Protein AF-A0A7C4JDX3-F1 (afdb_monomer_lite)

Sequence (303 aa):
MASLAEAQECDLRHYKFKNFHGFILKDAKRLQRKTDHWFLEKEKSDSIIVRHRELIHTLEVPLNCLTKALRRFSYVDTIDVTENSDYLIQNWFDKIPEMARYTLSSKEISALNSEIINSWKNKFERKKAHLLLARRLYLSSPGTCLIAFYSDNPTIGIDLWSLKGISKEDAKILALWLNSSINILQLLYMGVACEGPWMKLHDYMLDRLLVPDPKALTPKEKAELLRVFNNTKEIIFRSFMEQFKTRDKNRKTIDRAWLQVLGYKGDVDQFLDRLYSSLADEIELLKSLMAEKEVQEETAEEE

Foldseek 3Di:
DDALFDKDAAAQVQADDQLGGQWAAADLVPPDDPSRFWYFDADDPFWTWIHGNPDPDIDIGGPVQKDFAAQDQFQVFFQECQVVGTIGGQFDDPCVLVRCVVGDDPVSSVVDDGVSSPSSNVVFVVQWAQKKFAQKDLQPDQRAQFGMHGHPDTGYYHNIIHTPPADNLRRLLQSLVCRALVVVVVQLVLFDPDQFLIGGRDPVVSVVRDDDDLVPFDPVLSVLSSVLSVVRRGDGGGRNLCCLVVVPPNSLSSHVSVCVRVVPDDDSVVVSNVSSVVSNVSSVVSNVVGVVVVVVVVVVVVD

pLDDT: mean 90.87, std 12.49, range [37.69, 98.81]

Structure (mmCIF, N/CA/C/O backbone):
data_AF-A0A7C4JDX3-F1
#
_entry.id   AF-A0A7C4JDX3-F1
#
loop_
_atom_site.group_PDB
_atom_site.id
_atom_site.type_symbol
_atom_site.label_atom_id
_atom_site.label_alt_id
_atom_site.label_comp_id
_atom_site.label_asym_id
_atom_site.label_entity_id
_atom_site.label_seq_id
_atom_site.pdbx_PDB_ins_code
_atom_site.Cartn_x
_atom_site.Cartn_y
_atom_site.Cartn_z
_atom_site.occupancy
_atom_site.B_iso_or_equiv
_atom_site.auth_seq_id
_atom_site.auth_comp_id
_atom_site.auth_asym_id
_atom_site.auth_atom_id
_atom_site.pdbx_PDB_model_num
ATOM 1 N N . MET A 1 1 ? -7.864 -23.056 12.933 1.00 39.72 1 MET A N 1
ATOM 2 C CA . MET A 1 1 ? -8.728 -21.941 12.491 1.00 39.72 1 MET A CA 1
ATOM 3 C C . MET A 1 1 ? -8.636 -21.865 10.977 1.00 39.72 1 MET A C 1
ATOM 5 O O . MET A 1 1 ? -7.553 -22.107 10.461 1.00 39.72 1 MET A O 1
ATOM 9 N N . ALA A 1 2 ? -9.737 -21.629 10.263 1.00 50.94 2 ALA A N 1
ATOM 10 C CA . ALA A 1 2 ? -9.664 -21.411 8.819 1.00 50.94 2 ALA A CA 1
ATOM 11 C C . ALA A 1 2 ? -8.984 -20.059 8.560 1.00 50.94 2 ALA A C 1
ATOM 13 O O . ALA A 1 2 ? -9.358 -19.071 9.190 1.00 50.94 2 ALA A O 1
ATOM 14 N N . SER A 1 3 ? -7.984 -20.020 7.679 1.00 73.12 3 SER A N 1
ATOM 15 C CA . SER A 1 3 ? -7.361 -18.754 7.290 1.00 73.12 3 SER A CA 1
ATOM 16 C C . SER A 1 3 ? -8.375 -17.887 6.537 1.00 73.12 3 SER A C 1
ATOM 18 O O . SER A 1 3 ? -9.042 -18.370 5.619 1.00 73.12 3 SER A O 1
ATOM 20 N N . LEU A 1 4 ? -8.492 -16.613 6.925 1.00 81.56 4 LEU A N 1
ATOM 21 C CA . LEU A 1 4 ? -9.373 -15.636 6.275 1.00 81.56 4 LEU A CA 1
ATOM 22 C C . LEU A 1 4 ? -8.903 -15.304 4.847 1.00 81.56 4 LEU A C 1
ATOM 24 O O . LEU A 1 4 ? -9.713 -14.903 4.011 1.00 81.56 4 LEU A O 1
ATOM 28 N N . ALA A 1 5 ? -7.604 -15.458 4.568 1.00 88.12 5 ALA A N 1
ATOM 29 C CA . ALA A 1 5 ? -7.000 -15.086 3.296 1.00 88.12 5 ALA A CA 1
ATOM 30 C C . ALA A 1 5 ? -5.742 -15.903 2.969 1.00 88.12 5 ALA A C 1
ATOM 32 O O . ALA A 1 5 ? -4.956 -16.263 3.842 1.00 88.12 5 ALA A O 1
ATOM 33 N N . GLU A 1 6 ? -5.497 -16.132 1.681 1.00 91.50 6 GLU A N 1
ATOM 34 C CA . GLU A 1 6 ? -4.211 -16.648 1.201 1.00 91.50 6 GLU A CA 1
ATOM 35 C C . GLU A 1 6 ? -3.231 -15.472 1.049 1.00 91.50 6 GLU A C 1
ATOM 37 O O . GLU A 1 6 ? -3.485 -14.556 0.265 1.00 91.50 6 GLU A O 1
ATOM 42 N N . ALA A 1 7 ? -2.105 -15.484 1.765 1.00 93.25 7 ALA A N 1
ATOM 43 C CA . ALA A 1 7 ? -1.091 -14.436 1.660 1.00 93.25 7 ALA A CA 1
ATOM 44 C C . ALA A 1 7 ? -0.003 -14.795 0.639 1.00 93.25 7 ALA A C 1
ATOM 46 O O . ALA A 1 7 ? 0.634 -15.843 0.716 1.00 93.25 7 ALA A O 1
ATOM 47 N N . GLN A 1 8 ? 0.245 -13.899 -0.316 1.00 94.75 8 GLN A N 1
ATOM 48 C CA . GLN A 1 8 ? 1.272 -14.068 -1.344 1.00 94.75 8 GLN A CA 1
ATOM 49 C C . GLN A 1 8 ? 2.337 -12.975 -1.249 1.00 94.75 8 GLN A C 1
ATOM 51 O O . GLN A 1 8 ? 2.043 -11.789 -1.367 1.00 94.75 8 GLN A O 1
ATOM 56 N N . GLU A 1 9 ? 3.598 -13.376 -1.094 1.00 93.81 9 GLU A N 1
ATOM 57 C CA . GLU A 1 9 ? 4.738 -12.455 -1.057 1.00 93.81 9 GLU A CA 1
ATOM 58 C C . GLU A 1 9 ? 5.008 -11.818 -2.427 1.00 93.81 9 GLU A C 1
ATOM 60 O O . GLU A 1 9 ? 5.148 -12.524 -3.436 1.00 93.81 9 GLU A O 1
ATOM 65 N N . CYS A 1 10 ? 5.178 -10.496 -2.461 1.00 93.31 10 CYS A N 1
ATOM 66 C CA . CYS A 1 10 ? 5.605 -9.761 -3.647 1.00 93.31 10 CYS A CA 1
ATOM 67 C C . CYS A 1 10 ? 6.919 -8.997 -3.400 1.00 93.31 10 CYS A C 1
ATOM 69 O O . CYS A 1 10 ? 6.962 -8.048 -2.628 1.00 93.31 10 CYS A O 1
ATOM 71 N N . ASP A 1 11 ? 7.982 -9.368 -4.121 1.00 92.25 11 ASP A N 1
ATOM 72 C CA . ASP A 1 11 ? 9.295 -8.711 -4.084 1.00 92.25 11 ASP A CA 1
ATOM 73 C C . ASP A 1 11 ? 9.703 -8.142 -5.443 1.00 92.25 11 ASP A C 1
ATOM 75 O O . ASP A 1 11 ? 9.291 -8.634 -6.497 1.00 92.25 11 ASP A O 1
ATOM 79 N N . LEU A 1 12 ? 10.650 -7.198 -5.436 1.00 92.44 12 LEU A N 1
ATOM 80 C CA . LEU A 1 12 ? 11.203 -6.613 -6.659 1.00 92.44 12 LEU A CA 1
ATOM 81 C C . LEU A 1 12 ? 11.884 -7.658 -7.556 1.00 92.44 12 LEU A C 1
ATO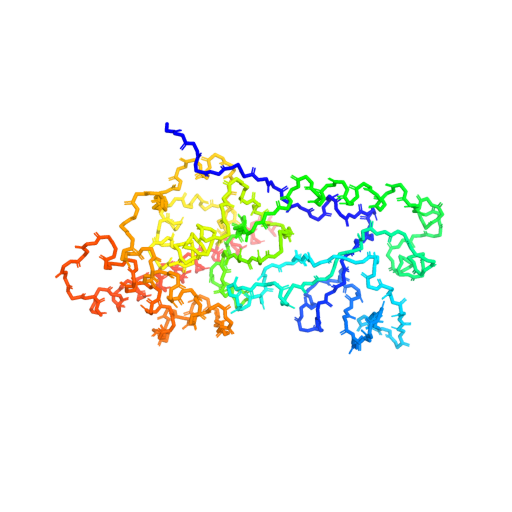M 83 O O . LEU A 1 12 ? 11.830 -7.544 -8.778 1.00 92.44 12 LEU A O 1
ATOM 87 N N . ARG A 1 13 ? 12.484 -8.709 -6.970 1.00 92.75 13 ARG A N 1
ATOM 88 C CA . ARG A 1 13 ? 13.103 -9.822 -7.721 1.00 92.75 13 ARG A CA 1
ATOM 89 C C . ARG A 1 13 ? 12.125 -10.520 -8.670 1.00 92.75 13 ARG A C 1
ATOM 91 O O . ARG A 1 13 ? 12.554 -11.137 -9.639 1.00 92.75 13 ARG A O 1
ATOM 98 N N . HIS A 1 14 ? 10.820 -10.423 -8.418 1.00 93.56 14 HIS A N 1
ATOM 99 C CA . HIS A 1 14 ? 9.807 -11.004 -9.291 1.00 93.56 14 HIS A CA 1
ATOM 100 C C . HIS A 1 14 ? 9.625 -10.216 -10.597 1.00 93.56 14 HIS A C 1
ATOM 102 O O . HIS A 1 14 ? 9.270 -10.830 -11.605 1.00 93.56 14 HIS A O 1
ATOM 108 N N . TYR A 1 15 ? 9.915 -8.912 -10.590 1.00 96.44 15 TYR A N 1
ATOM 109 C CA . TYR A 1 15 ? 9.557 -7.947 -11.638 1.00 96.44 15 TYR A CA 1
ATOM 110 C C . TYR A 1 15 ? 10.775 -7.178 -12.169 1.00 96.44 15 TYR A C 1
ATOM 112 O O . TYR A 1 15 ? 10.691 -6.000 -12.529 1.00 96.44 15 TYR A O 1
ATOM 120 N N . LYS A 1 16 ? 11.935 -7.841 -12.161 1.00 95.94 16 LYS A N 1
ATOM 121 C CA . LYS A 1 16 ? 13.188 -7.293 -12.669 1.00 95.94 16 LYS A CA 1
ATOM 122 C C . LYS A 1 16 ? 13.957 -8.305 -13.504 1.00 95.94 16 LYS A C 1
ATOM 124 O O . LYS A 1 16 ? 13.794 -9.516 -13.353 1.00 95.94 16 LYS A O 1
ATOM 129 N N . PHE A 1 17 ? 14.833 -7.781 -14.342 1.00 96.56 17 PHE A N 1
ATOM 130 C CA . PHE A 1 17 ? 15.870 -8.492 -15.061 1.00 96.56 17 PHE A CA 1
ATOM 131 C C . PHE A 1 17 ? 17.200 -7.821 -14.733 1.00 96.56 17 PHE A C 1
ATOM 133 O O . PHE A 1 17 ? 17.426 -6.668 -15.095 1.00 96.56 17 PHE A O 1
ATOM 140 N N . LYS A 1 18 ? 18.062 -8.528 -13.994 1.00 94.44 18 LYS A N 1
ATOM 141 C CA . LYS A 1 18 ? 19.306 -7.964 -13.445 1.00 94.44 18 LYS A CA 1
ATOM 142 C C . LYS A 1 18 ? 19.014 -6.677 -12.650 1.00 94.44 18 LYS A C 1
ATOM 144 O O . LYS A 1 18 ? 18.339 -6.751 -11.615 1.00 94.44 18 LYS A O 1
ATOM 149 N N . ASN A 1 19 ? 19.498 -5.533 -13.130 1.00 93.12 19 ASN A N 1
ATOM 150 C CA . ASN A 1 19 ? 19.316 -4.218 -12.514 1.00 93.12 19 ASN A CA 1
ATOM 151 C C . ASN A 1 19 ? 18.151 -3.414 -13.113 1.00 93.12 19 ASN A C 1
ATOM 153 O O . ASN A 1 19 ? 17.764 -2.403 -12.535 1.00 93.12 19 ASN A O 1
ATOM 157 N N . PHE A 1 20 ? 17.548 -3.877 -14.211 1.00 95.25 20 PHE A N 1
ATOM 158 C CA . PHE A 1 20 ? 16.376 -3.249 -14.814 1.00 95.25 20 PHE A CA 1
ATOM 159 C C . PHE A 1 20 ? 15.089 -3.800 -14.198 1.00 95.25 20 PHE A C 1
ATOM 161 O O . PHE A 1 20 ? 14.880 -5.012 -14.186 1.00 95.25 20 PHE A O 1
ATOM 168 N N . HIS A 1 21 ? 14.197 -2.936 -13.717 1.00 95.44 21 HIS A N 1
ATOM 169 C CA . HIS A 1 21 ? 12.878 -3.336 -13.222 1.00 95.44 21 HIS A CA 1
ATOM 170 C C . HIS A 1 21 ? 11.750 -2.716 -14.043 1.00 95.44 21 HIS A C 1
ATOM 172 O O . HIS A 1 21 ? 11.875 -1.599 -14.536 1.00 95.44 21 HIS A O 1
ATOM 178 N N . GLY A 1 22 ? 10.611 -3.404 -14.115 1.00 95.94 22 GLY A N 1
ATOM 179 C CA . GLY A 1 22 ? 9.474 -2.977 -14.934 1.00 95.94 22 GLY A CA 1
ATOM 180 C C . GLY A 1 22 ? 8.662 -1.797 -14.397 1.00 95.94 22 GLY A C 1
ATOM 181 O O . GLY A 1 22 ? 7.659 -1.450 -15.007 1.00 95.94 22 GLY A O 1
ATOM 182 N N . PHE A 1 23 ? 9.024 -1.219 -13.250 1.00 97.19 23 PHE A N 1
ATOM 183 C CA . PHE A 1 23 ? 8.244 -0.145 -12.636 1.00 97.19 23 PHE A CA 1
ATOM 184 C C . PHE A 1 23 ? 8.560 1.244 -13.194 1.00 97.19 23 PHE A C 1
ATOM 186 O O . PHE A 1 23 ? 9.727 1.600 -13.365 1.00 97.19 23 PHE A O 1
ATOM 193 N N . ILE A 1 24 ? 7.505 2.038 -13.361 1.00 96.94 24 ILE A N 1
ATOM 194 C CA . ILE A 1 24 ? 7.518 3.471 -13.662 1.00 96.94 24 ILE A CA 1
ATOM 195 C C . ILE A 1 24 ? 6.736 4.159 -12.542 1.00 96.94 24 ILE A C 1
ATOM 197 O O . ILE A 1 24 ? 5.563 3.853 -12.332 1.00 96.94 24 ILE A O 1
ATOM 201 N N . LEU A 1 25 ? 7.373 5.071 -11.813 1.00 95.25 25 LEU A N 1
ATOM 202 C CA . LEU A 1 25 ? 6.748 5.729 -10.663 1.00 95.25 25 LEU A CA 1
ATOM 203 C C . LEU A 1 25 ? 5.678 6.736 -11.085 1.00 95.25 25 LEU A C 1
ATOM 205 O O . LEU A 1 25 ? 5.825 7.399 -12.112 1.00 95.25 25 LEU A O 1
ATOM 209 N N . LYS A 1 26 ? 4.627 6.892 -10.275 1.00 92.25 26 LYS A N 1
ATOM 210 C CA . LYS A 1 26 ? 3.532 7.828 -10.578 1.00 92.25 26 LYS A CA 1
ATOM 211 C C . LYS A 1 26 ? 3.959 9.301 -10.562 1.00 92.25 26 LYS A C 1
ATOM 213 O O . LYS A 1 26 ? 3.368 10.113 -11.263 1.00 92.25 26 LYS A O 1
ATOM 218 N N . ASP A 1 27 ? 4.971 9.657 -9.780 1.00 88.00 27 ASP A N 1
ATOM 219 C CA . ASP A 1 27 ? 5.483 11.023 -9.713 1.00 88.00 27 ASP A CA 1
ATOM 220 C C . ASP A 1 27 ? 6.941 11.057 -9.225 1.00 88.00 27 ASP A C 1
ATOM 222 O O . ASP A 1 27 ? 7.483 10.064 -8.730 1.00 88.00 27 ASP A O 1
ATOM 226 N N . ALA A 1 28 ? 7.582 12.219 -9.363 1.00 86.69 28 ALA A N 1
ATOM 227 C CA . ALA A 1 28 ? 8.978 12.418 -8.985 1.00 86.69 28 ALA A CA 1
ATOM 228 C C . ALA A 1 28 ? 9.232 12.345 -7.467 1.00 86.69 28 ALA A C 1
ATOM 230 O O . ALA A 1 28 ? 10.332 11.978 -7.059 1.00 86.69 28 ALA A O 1
ATOM 231 N N . LYS A 1 29 ? 8.243 12.650 -6.612 1.00 84.06 29 LYS A N 1
ATOM 232 C CA . LYS A 1 29 ? 8.399 12.595 -5.143 1.00 84.06 29 LYS A CA 1
ATOM 233 C C . LYS A 1 29 ? 8.580 11.155 -4.661 1.00 84.06 29 LYS A C 1
ATOM 235 O O . LYS A 1 29 ? 9.194 10.909 -3.621 1.00 84.06 29 LYS A O 1
ATOM 240 N N . ARG A 1 30 ? 8.103 10.185 -5.445 1.00 82.19 30 ARG A N 1
ATOM 241 C CA . ARG A 1 30 ? 8.286 8.754 -5.178 1.00 82.19 30 ARG A CA 1
ATOM 242 C C . ARG A 1 30 ? 9.692 8.240 -5.486 1.00 82.19 30 ARG A C 1
ATOM 244 O O . ARG A 1 30 ? 9.980 7.101 -5.116 1.00 82.19 30 ARG A O 1
ATOM 251 N N . LEU A 1 31 ? 10.573 9.013 -6.131 1.00 83.88 31 LEU A N 1
ATOM 252 C CA . LEU A 1 31 ? 11.957 8.613 -6.432 1.00 83.88 31 LEU A CA 1
ATOM 253 C C . LEU A 1 31 ? 12.809 8.611 -5.150 1.00 83.88 31 LEU A C 1
ATOM 255 O O . LEU A 1 31 ? 13.259 9.655 -4.696 1.00 83.88 31 LEU A O 1
ATOM 259 N N . GLN A 1 32 ? 13.049 7.432 -4.570 1.00 80.75 32 GLN A N 1
ATOM 260 C CA . GLN A 1 32 ? 13.759 7.295 -3.285 1.00 80.75 32 GLN A CA 1
ATOM 261 C C . GLN A 1 32 ? 15.086 6.535 -3.396 1.00 80.75 32 GLN A C 1
ATOM 263 O O . GLN A 1 32 ? 15.982 6.714 -2.575 1.00 80.75 32 GLN A O 1
ATOM 268 N N . ARG A 1 33 ? 15.245 5.654 -4.389 1.00 82.44 33 ARG A N 1
ATOM 269 C CA . ARG A 1 33 ? 16.467 4.860 -4.580 1.00 82.44 33 ARG A CA 1
ATOM 270 C C . ARG A 1 33 ? 17.128 5.233 -5.898 1.00 82.44 33 ARG A C 1
ATOM 272 O O . ARG A 1 33 ? 16.464 5.612 -6.859 1.00 82.44 33 ARG A O 1
ATOM 279 N N . LYS A 1 34 ? 18.451 5.062 -5.959 1.00 81.81 34 LYS A N 1
ATOM 280 C CA . LYS A 1 34 ? 19.241 5.261 -7.187 1.00 81.81 34 LYS A CA 1
ATOM 281 C C . LYS A 1 34 ? 18.755 4.387 -8.349 1.00 81.81 34 LYS A C 1
ATOM 283 O O . LYS A 1 34 ? 18.909 4.781 -9.491 1.00 81.81 34 LYS A O 1
ATOM 288 N N . THR A 1 35 ? 18.137 3.244 -8.048 1.00 83.56 35 THR A N 1
ATOM 289 C CA . THR A 1 35 ? 17.605 2.307 -9.048 1.00 83.56 35 THR A CA 1
ATOM 290 C C . THR A 1 35 ? 16.258 2.721 -9.638 1.00 83.56 35 THR A C 1
ATOM 292 O O . THR A 1 35 ? 15.785 2.060 -10.554 1.00 83.56 35 THR A O 1
ATOM 295 N N . ASP A 1 36 ? 15.591 3.748 -9.106 1.00 89.00 36 ASP A N 1
ATOM 296 C CA . ASP A 1 36 ? 14.328 4.209 -9.680 1.00 89.00 36 ASP A CA 1
ATOM 297 C C . ASP A 1 36 ? 14.635 5.271 -10.730 1.00 89.00 36 ASP A C 1
ATOM 299 O O . ASP A 1 36 ? 14.991 6.395 -10.388 1.00 89.00 36 ASP A O 1
ATOM 303 N N . HIS A 1 37 ? 14.543 4.901 -12.004 1.00 91.69 37 HIS A N 1
ATOM 304 C CA . HIS A 1 37 ? 14.990 5.763 -13.100 1.00 91.69 37 HIS A CA 1
ATOM 305 C C . HIS A 1 37 ? 13.858 6.510 -13.798 1.00 91.69 37 HIS A C 1
ATOM 307 O O . HIS A 1 37 ? 14.090 7.598 -14.312 1.00 91.69 37 HIS A O 1
ATOM 313 N N . TRP A 1 38 ? 12.654 5.941 -13.813 1.00 95.50 38 TRP A N 1
ATOM 314 C CA . TRP A 1 38 ? 11.550 6.398 -14.652 1.00 95.50 38 TRP A CA 1
ATOM 315 C C . TRP A 1 38 ? 10.350 6.800 -13.808 1.00 95.50 38 TRP A C 1
ATOM 317 O O . TRP A 1 38 ? 9.905 6.038 -12.946 1.00 95.50 38 TRP A O 1
ATOM 327 N N . PHE A 1 39 ? 9.811 7.982 -14.086 1.00 95.56 39 PHE A N 1
ATOM 328 C CA . PHE A 1 39 ? 8.584 8.479 -13.475 1.00 95.56 39 PHE A CA 1
ATOM 329 C C . PHE A 1 39 ? 7.680 9.116 -14.531 1.00 95.56 39 PHE A C 1
ATOM 331 O O . PHE A 1 39 ? 8.143 9.548 -15.587 1.00 95.56 39 PHE A O 1
ATOM 338 N N . LEU A 1 40 ? 6.385 9.141 -14.254 1.00 96.06 40 LEU A N 1
ATOM 339 C CA . LEU A 1 40 ? 5.377 9.755 -15.102 1.00 96.06 40 LEU A CA 1
ATOM 340 C C . LEU A 1 40 ? 5.569 11.275 -15.156 1.00 96.06 40 LEU A C 1
ATOM 342 O O . LEU A 1 40 ? 5.636 11.946 -14.128 1.00 96.06 40 LEU A O 1
ATOM 346 N N . GLU A 1 41 ? 5.605 11.812 -16.370 1.00 95.44 41 GLU A N 1
ATOM 347 C CA . GLU A 1 41 ? 5.600 13.250 -16.629 1.00 95.44 41 GLU A CA 1
ATOM 348 C C . GLU A 1 41 ? 4.222 13.735 -17.081 1.00 95.44 41 GLU A C 1
ATOM 350 O O . GLU A 1 41 ? 3.759 14.786 -16.641 1.00 95.44 41 GLU A O 1
ATOM 355 N N . LYS A 1 42 ? 3.570 12.984 -17.976 1.00 95.38 42 LYS A N 1
ATOM 356 C CA . LYS A 1 42 ? 2.283 13.372 -18.558 1.00 95.38 42 LYS A CA 1
ATOM 357 C C . LYS A 1 42 ? 1.478 12.153 -18.991 1.00 95.38 42 LYS A C 1
ATOM 359 O O . LYS A 1 42 ? 2.030 11.229 -19.579 1.00 95.38 42 LYS A O 1
ATOM 364 N N . GLU A 1 43 ? 0.170 12.188 -18.774 1.00 95.00 43 GLU A N 1
ATOM 365 C CA . GLU A 1 43 ? -0.768 11.193 -19.303 1.00 95.00 43 GLU A CA 1
ATOM 366 C C . GLU A 1 43 ? -1.384 11.681 -20.624 1.00 95.00 43 GLU A C 1
ATOM 368 O O . GLU A 1 43 ? -1.667 12.872 -20.797 1.00 95.00 43 GLU A O 1
ATOM 373 N N . LYS A 1 44 ? -1.557 10.760 -21.575 1.00 95.69 44 LYS A N 1
ATOM 374 C CA . LYS A 1 44 ? -2.331 10.936 -22.810 1.00 95.69 44 LYS A CA 1
ATOM 375 C C . LYS A 1 44 ? -3.484 9.922 -22.830 1.00 95.69 44 LYS A C 1
ATOM 377 O O . LYS A 1 44 ? -3.636 9.128 -21.908 1.00 95.69 44 LYS A O 1
ATOM 382 N N . SER A 1 45 ? -4.299 9.947 -23.883 1.00 93.56 45 SER A N 1
ATOM 383 C CA . SER A 1 45 ? -5.452 9.049 -24.050 1.00 93.56 45 SER A CA 1
ATOM 384 C C . SER A 1 45 ? -5.089 7.560 -24.093 1.00 93.56 45 SER A C 1
ATOM 386 O O . SER A 1 45 ? -5.824 6.736 -23.561 1.00 93.56 45 SER A O 1
ATOM 388 N N . ASP A 1 46 ? -3.981 7.211 -24.742 1.00 96.62 46 ASP A N 1
ATOM 389 C CA . ASP A 1 46 ? -3.571 5.838 -25.073 1.00 96.62 46 ASP A CA 1
ATOM 390 C C . ASP A 1 46 ? -2.120 5.528 -24.665 1.00 96.62 46 ASP A C 1
ATOM 392 O O . ASP A 1 46 ? -1.643 4.400 -24.815 1.00 96.62 46 ASP A O 1
ATOM 396 N N . SER A 1 47 ? -1.418 6.508 -24.101 1.00 97.50 47 SER A N 1
ATOM 397 C CA . SER A 1 47 ? -0.023 6.397 -23.690 1.00 97.50 47 SER A CA 1
ATOM 398 C C . SER A 1 47 ? 0.289 7.291 -22.490 1.00 97.50 47 SER A C 1
ATOM 400 O O . SER A 1 47 ? -0.486 8.169 -22.106 1.00 97.50 47 SER A O 1
ATOM 402 N N . ILE A 1 48 ? 1.458 7.078 -21.897 1.00 97.44 48 ILE A N 1
ATOM 403 C CA . ILE A 1 48 ? 2.063 7.996 -20.938 1.00 97.44 48 ILE A CA 1
ATOM 404 C C . ILE A 1 48 ? 3.422 8.464 -21.442 1.00 97.44 48 ILE A C 1
ATOM 406 O O . ILE A 1 48 ? 4.154 7.717 -22.090 1.00 97.44 48 ILE A O 1
ATOM 410 N N . ILE A 1 49 ? 3.778 9.698 -21.109 1.00 97.50 49 ILE A N 1
ATOM 411 C CA . ILE A 1 49 ? 5.138 10.204 -21.243 1.00 97.50 49 ILE A CA 1
ATOM 412 C C . ILE A 1 49 ? 5.843 10.001 -19.912 1.00 97.50 49 ILE A C 1
ATOM 414 O O . ILE A 1 49 ? 5.391 10.493 -18.874 1.00 97.50 49 ILE A O 1
ATOM 418 N N . VAL A 1 50 ? 6.956 9.279 -19.952 1.00 97.12 50 VAL A N 1
ATOM 419 C CA . VAL A 1 50 ? 7.824 9.030 -18.803 1.00 97.12 50 VAL A CA 1
ATOM 420 C C . VAL A 1 50 ? 9.124 9.789 -18.972 1.00 97.12 50 VAL A C 1
ATOM 422 O O . VAL A 1 50 ? 9.648 9.893 -20.081 1.00 97.12 50 VAL A O 1
ATOM 425 N N . ARG A 1 51 ? 9.667 10.292 -17.869 1.00 96.12 51 ARG A N 1
ATOM 426 C CA . ARG A 1 51 ? 10.928 11.027 -17.834 1.00 96.12 51 ARG A CA 1
ATOM 427 C C . ARG A 1 51 ? 11.963 10.262 -17.026 1.00 96.12 51 ARG A C 1
ATOM 429 O O . ARG A 1 51 ? 11.644 9.655 -16.000 1.00 96.12 51 ARG A O 1
ATOM 436 N N . HIS A 1 52 ? 13.207 10.305 -17.488 1.00 94.75 52 HIS A N 1
ATOM 437 C CA . HIS A 1 52 ? 14.336 9.816 -16.713 1.00 94.75 52 HIS A CA 1
ATOM 438 C C . HIS A 1 52 ? 14.667 10.790 -15.567 1.00 94.75 52 HIS A C 1
ATOM 440 O O . HIS A 1 52 ? 14.706 12.000 -15.769 1.00 94.75 52 HIS A O 1
ATOM 446 N N . ARG A 1 53 ? 14.959 10.282 -14.365 1.00 90.69 53 ARG A N 1
ATOM 447 C CA . ARG A 1 53 ? 15.212 11.090 -13.150 1.00 90.69 53 ARG A CA 1
ATOM 448 C C . ARG A 1 53 ? 16.282 12.175 -13.291 1.00 90.69 53 ARG A C 1
ATOM 450 O O . ARG A 1 53 ? 16.149 13.238 -12.703 1.00 90.69 53 ARG A O 1
ATOM 457 N N . GLU A 1 54 ? 17.341 11.887 -14.040 1.00 87.06 54 GLU A N 1
ATOM 458 C CA . GLU A 1 54 ? 18.550 12.725 -14.122 1.00 87.06 54 GLU A CA 1
ATOM 459 C C . GLU A 1 54 ? 18.820 13.267 -15.525 1.00 87.06 54 GLU A C 1
ATOM 461 O O . GLU A 1 54 ? 19.656 14.147 -15.698 1.00 87.06 54 GLU A O 1
ATOM 466 N N . LEU A 1 55 ? 18.134 12.743 -16.541 1.00 86.88 55 LEU A N 1
ATOM 467 C CA . LEU A 1 55 ? 18.411 13.086 -17.933 1.00 86.88 55 LEU A CA 1
ATOM 468 C C . LEU A 1 55 ? 17.219 13.844 -18.502 1.00 86.88 55 LEU A C 1
ATOM 470 O O . LEU A 1 55 ? 16.075 13.529 -18.177 1.00 86.88 55 LEU A O 1
ATOM 474 N N . ILE A 1 56 ? 17.475 14.781 -19.417 1.00 83.62 56 ILE A N 1
ATOM 475 C CA . ILE A 1 56 ? 16.438 15.443 -20.228 1.00 83.62 56 ILE A CA 1
ATOM 476 C C . ILE A 1 56 ? 15.979 14.471 -21.327 1.00 83.62 56 ILE A C 1
ATOM 478 O O . ILE A 1 56 ? 16.068 14.738 -22.521 1.00 83.62 56 ILE A O 1
ATOM 482 N N . HIS A 1 57 ? 15.585 13.270 -20.919 1.00 91.81 57 HIS A N 1
ATOM 483 C CA . HIS A 1 57 ? 15.193 12.194 -21.803 1.00 91.81 57 HIS A CA 1
ATOM 484 C C . HIS A 1 57 ? 13.814 11.700 -21.396 1.00 91.81 57 HIS A C 1
ATOM 486 O O . HIS A 1 57 ? 13.567 11.377 -20.229 1.00 91.81 57 HIS A O 1
ATOM 492 N N . THR A 1 58 ? 12.922 11.669 -22.378 1.00 95.62 58 THR A N 1
ATOM 493 C CA . THR A 1 58 ? 11.534 11.264 -22.224 1.00 95.62 58 THR A CA 1
ATOM 494 C C . THR A 1 58 ? 11.204 10.174 -23.225 1.00 95.62 58 THR A C 1
ATOM 496 O O . THR A 1 58 ? 11.771 10.119 -24.318 1.00 95.62 58 THR A O 1
ATOM 499 N N . LEU A 1 59 ? 10.294 9.289 -22.837 1.00 96.50 59 LEU A N 1
ATOM 500 C CA . LEU A 1 59 ? 9.813 8.200 -23.672 1.00 96.50 59 LEU A CA 1
ATOM 501 C C . LEU A 1 59 ? 8.299 8.122 -23.595 1.00 96.50 59 LEU A C 1
ATOM 503 O O . LEU A 1 59 ? 7.696 8.400 -22.561 1.00 96.50 59 LEU A O 1
ATOM 507 N N . GLU A 1 60 ? 7.699 7.712 -24.700 1.00 97.31 60 GLU A N 1
ATOM 508 C CA . GLU A 1 60 ? 6.281 7.410 -24.770 1.00 97.31 60 GLU A CA 1
ATOM 509 C C . GLU A 1 60 ? 6.067 5.911 -24.556 1.00 97.31 60 GLU A C 1
ATOM 511 O O . GLU A 1 60 ? 6.702 5.084 -25.215 1.00 97.31 60 GLU A O 1
ATOM 516 N N . VAL A 1 61 ? 5.193 5.569 -23.610 1.00 97.88 61 VAL A N 1
ATOM 517 C CA . VAL A 1 61 ? 4.873 4.191 -23.236 1.00 97.88 61 VAL A CA 1
ATOM 518 C C . VAL A 1 61 ? 3.378 3.949 -23.444 1.00 97.88 61 VAL A C 1
ATOM 520 O O . VAL A 1 61 ? 2.569 4.632 -22.814 1.00 97.88 61 VAL A O 1
ATOM 523 N N . PRO A 1 62 ? 2.983 2.987 -24.294 1.00 97.94 62 PRO A N 1
ATOM 524 C CA . PRO A 1 62 ? 1.578 2.650 -24.506 1.00 97.94 62 PRO A CA 1
ATOM 525 C C . PRO A 1 62 ? 0.888 2.171 -23.221 1.00 97.94 62 PRO A C 1
ATOM 527 O O . PRO A 1 62 ? 1.421 1.319 -22.503 1.00 97.94 62 PRO A O 1
ATOM 530 N N . LEU A 1 63 ? -0.323 2.665 -22.943 1.00 96.75 63 LEU A N 1
ATOM 531 C CA . LEU A 1 63 ? -1.091 2.281 -21.751 1.00 96.75 63 LEU A CA 1
ATOM 532 C C . LEU A 1 63 ? -1.460 0.792 -21.754 1.00 96.75 63 LEU A C 1
ATOM 534 O O . LEU A 1 63 ? -1.473 0.160 -20.702 1.00 96.75 63 LEU A O 1
ATOM 538 N N . ASN A 1 64 ? -1.686 0.199 -22.929 1.00 96.94 64 ASN A N 1
ATOM 539 C CA . ASN A 1 64 ? -1.973 -1.233 -23.071 1.00 96.94 64 ASN A CA 1
ATOM 540 C C . ASN A 1 64 ? -0.786 -2.146 -22.691 1.00 96.94 64 ASN A C 1
ATOM 542 O O . ASN A 1 64 ? -0.969 -3.355 -22.533 1.00 96.94 64 ASN A O 1
ATOM 546 N N . CYS A 1 65 ? 0.424 -1.600 -22.532 1.00 97.44 65 CYS A N 1
ATOM 547 C CA . CYS A 1 65 ? 1.599 -2.326 -22.049 1.00 97.44 65 CYS A CA 1
ATOM 548 C C . CYS A 1 65 ? 1.784 -2.230 -20.532 1.00 97.44 65 CYS A C 1
ATOM 550 O O . CYS A 1 65 ? 2.698 -2.866 -19.996 1.00 97.44 65 CYS A O 1
ATOM 552 N N . LEU A 1 66 ? 0.940 -1.463 -19.843 1.00 97.69 66 LEU A N 1
ATOM 553 C CA . LEU A 1 66 ? 1.075 -1.141 -18.432 1.00 97.69 66 LEU A CA 1
ATOM 554 C C . LEU A 1 66 ? -0.085 -1.701 -17.609 1.00 97.69 66 LEU A C 1
ATOM 556 O O . LEU A 1 66 ? -1.208 -1.858 -18.077 1.00 97.69 66 LEU A O 1
ATOM 560 N N . THR A 1 67 ? 0.197 -1.960 -16.340 1.00 97.00 67 THR A N 1
ATOM 561 C CA . THR A 1 67 ? -0.813 -2.145 -15.295 1.00 97.00 67 THR A CA 1
ATOM 562 C C . THR A 1 67 ? -0.464 -1.279 -14.092 1.00 97.00 67 THR A C 1
ATOM 564 O O . THR A 1 67 ? 0.684 -0.854 -13.945 1.00 97.00 67 THR A O 1
ATOM 567 N N . LYS A 1 68 ? -1.432 -1.028 -13.214 1.00 96.88 68 LYS A N 1
ATOM 568 C CA . LYS A 1 68 ? -1.203 -0.336 -11.942 1.00 96.88 68 LYS A CA 1
ATOM 569 C C . LYS A 1 68 ? -0.613 -1.307 -10.919 1.00 96.88 68 LYS A C 1
ATOM 571 O O . LYS A 1 68 ? -1.126 -2.416 -10.766 1.00 96.88 68 LYS A O 1
ATOM 576 N N . ALA A 1 69 ? 0.448 -0.900 -10.226 1.00 97.44 69 ALA A N 1
ATOM 577 C CA . ALA A 1 69 ? 1.098 -1.652 -9.149 1.00 97.44 69 ALA A CA 1
ATOM 578 C C . ALA A 1 69 ? 1.902 -0.727 -8.229 1.00 97.44 69 ALA A C 1
ATOM 580 O O . ALA A 1 69 ? 2.393 0.305 -8.667 1.00 97.44 69 ALA A O 1
ATOM 581 N N . LEU A 1 70 ? 2.090 -1.097 -6.962 1.00 95.81 70 LEU A N 1
ATOM 582 C CA . LEU A 1 70 ? 2.884 -0.296 -6.027 1.00 95.81 70 LEU A CA 1
ATOM 583 C C . LEU A 1 70 ? 4.358 -0.700 -6.063 1.00 95.81 70 LEU A C 1
ATOM 585 O O . LEU A 1 70 ? 4.736 -1.789 -5.621 1.00 95.81 70 LEU A O 1
ATOM 589 N N . ARG A 1 71 ? 5.232 0.197 -6.528 1.00 94.81 71 ARG A N 1
ATOM 590 C CA . ARG A 1 71 ? 6.683 -0.038 -6.484 1.00 94.81 71 ARG A CA 1
ATOM 591 C C . ARG A 1 71 ? 7.211 0.000 -5.054 1.00 94.81 71 ARG A C 1
ATOM 593 O O . ARG A 1 71 ? 8.204 -0.669 -4.760 1.00 94.81 71 ARG A O 1
ATOM 600 N N . ARG A 1 72 ? 6.588 0.805 -4.195 1.00 90.38 72 ARG A N 1
ATOM 601 C CA . ARG A 1 72 ? 6.827 0.920 -2.753 1.00 90.38 72 ARG A CA 1
ATOM 602 C C . ARG A 1 72 ? 5.565 1.449 -2.088 1.00 90.38 72 ARG A C 1
ATOM 604 O O . ARG A 1 72 ? 4.775 2.128 -2.732 1.00 90.38 72 ARG A O 1
ATOM 611 N N . PHE A 1 73 ? 5.432 1.185 -0.795 1.00 91.25 73 PHE A N 1
ATOM 612 C CA . PHE A 1 73 ? 4.386 1.799 0.020 1.00 91.25 73 PHE A CA 1
ATOM 613 C C . PHE A 1 73 ? 4.852 3.062 0.759 1.00 91.25 73 PHE A C 1
ATOM 615 O O . PHE A 1 73 ? 4.027 3.831 1.239 1.00 91.25 73 PHE A O 1
ATOM 622 N N . SER A 1 74 ? 6.164 3.301 0.859 1.00 88.88 74 SER A N 1
ATOM 623 C CA . SER A 1 74 ? 6.682 4.537 1.448 1.00 88.88 74 SER A CA 1
ATOM 624 C C . SER A 1 74 ? 6.168 5.748 0.671 1.00 88.88 74 SER A C 1
ATOM 626 O O . SER A 1 74 ? 6.265 5.773 -0.557 1.00 88.88 74 SER A O 1
ATOM 628 N N . TYR A 1 75 ? 5.662 6.743 1.394 1.00 89.50 75 TYR A N 1
ATOM 629 C CA . TYR A 1 75 ? 4.994 7.944 0.887 1.00 89.50 75 TYR A CA 1
ATOM 630 C C . TYR A 1 75 ? 3.689 7.679 0.125 1.00 89.50 75 TYR A C 1
ATOM 632 O O . TYR A 1 75 ? 3.165 8.583 -0.521 1.00 89.50 75 TYR A O 1
ATOM 640 N N . VAL A 1 76 ? 3.137 6.465 0.213 1.00 93.06 76 VAL A N 1
ATOM 641 C CA . VAL A 1 76 ? 1.746 6.212 -0.166 1.00 93.06 76 VAL A CA 1
ATOM 642 C C . VAL A 1 76 ? 0.877 6.599 1.024 1.00 93.06 76 VAL A C 1
ATOM 644 O O . VAL A 1 76 ? 0.902 5.965 2.078 1.00 93.06 76 VAL A O 1
ATOM 647 N N . ASP A 1 77 ? 0.151 7.693 0.852 1.00 94.75 77 ASP A N 1
ATOM 648 C CA . ASP A 1 77 ? -0.557 8.433 1.896 1.00 94.75 77 ASP A CA 1
ATOM 649 C C . ASP A 1 77 ? -2.076 8.235 1.864 1.00 94.75 77 ASP A C 1
ATOM 651 O O . ASP A 1 77 ? -2.791 8.821 2.664 1.00 94.75 77 ASP A O 1
ATOM 655 N N . THR A 1 78 ? -2.578 7.393 0.968 1.00 97.38 78 THR A N 1
ATOM 656 C CA . THR A 1 78 ? -4.005 7.130 0.750 1.00 97.38 78 THR A CA 1
ATOM 657 C C . THR A 1 78 ? -4.285 5.641 0.915 1.00 97.38 78 THR A C 1
ATOM 659 O O . THR A 1 78 ? -3.468 4.804 0.527 1.00 97.38 78 THR A O 1
ATOM 662 N N . ILE A 1 79 ? -5.424 5.295 1.528 1.00 98.25 79 ILE A N 1
ATOM 663 C CA . ILE A 1 79 ? -5.798 3.887 1.750 1.00 98.25 79 ILE A CA 1
ATOM 664 C C . ILE A 1 79 ? -6.156 3.236 0.414 1.00 98.25 79 ILE A C 1
ATOM 666 O O . ILE A 1 79 ? -5.752 2.104 0.156 1.00 98.25 79 ILE A O 1
ATOM 670 N N . ASP A 1 80 ? -6.909 3.940 -0.432 1.00 98.50 80 ASP A N 1
ATOM 671 C CA . ASP A 1 80 ? -7.246 3.486 -1.776 1.00 98.50 80 ASP A CA 1
ATOM 672 C C . ASP A 1 80 ? -6.184 3.947 -2.774 1.00 98.50 80 ASP A C 1
ATOM 674 O O . ASP A 1 80 ? -5.979 5.137 -3.017 1.00 98.50 80 ASP A O 1
ATOM 678 N N . VAL A 1 81 ? -5.496 2.968 -3.352 1.00 97.50 81 VAL A N 1
ATOM 679 C CA . VAL A 1 81 ? -4.401 3.169 -4.298 1.00 97.50 81 VAL A CA 1
ATOM 680 C C . VAL A 1 81 ? -4.812 2.872 -5.735 1.00 97.50 81 VAL A C 1
ATOM 682 O O . VAL A 1 81 ? -3.937 2.845 -6.601 1.00 97.50 81 VAL A O 1
ATOM 685 N N . THR A 1 82 ? -6.105 2.669 -6.017 1.00 96.69 82 THR A N 1
ATOM 686 C CA . THR A 1 82 ? -6.611 2.309 -7.357 1.00 96.69 82 THR A CA 1
ATOM 687 C C . THR A 1 82 ? -6.059 3.253 -8.424 1.00 96.69 82 THR A C 1
ATOM 689 O O . THR A 1 82 ? -5.391 2.823 -9.364 1.00 96.69 82 THR A O 1
ATOM 692 N N . GLU A 1 83 ? -6.230 4.557 -8.207 1.00 91.94 83 GLU A N 1
ATOM 693 C CA . GLU A 1 83 ? -5.740 5.593 -9.120 1.00 91.94 83 GLU A CA 1
ATOM 694 C C . GLU A 1 83 ? -4.337 6.090 -8.745 1.00 91.94 83 GLU A C 1
ATOM 696 O O . GLU A 1 83 ? -3.616 6.651 -9.576 1.00 91.94 83 GLU A O 1
ATOM 701 N N . ASN A 1 84 ? -3.916 5.880 -7.492 1.00 89.38 84 ASN A N 1
ATOM 702 C CA . ASN A 1 84 ? -2.670 6.405 -6.924 1.00 89.38 84 ASN A CA 1
ATOM 703 C C . ASN A 1 84 ? -1.481 5.434 -6.923 1.00 89.38 84 ASN A C 1
ATOM 705 O O . ASN A 1 84 ? -0.455 5.697 -6.293 1.00 89.38 84 ASN A O 1
ATOM 709 N N . SER A 1 85 ? -1.600 4.326 -7.646 1.00 94.38 85 SER A N 1
ATOM 710 C CA . SER A 1 85 ? -0.513 3.368 -7.833 1.00 94.38 85 SER A CA 1
ATOM 711 C C . SER A 1 85 ? 0.478 3.798 -8.914 1.00 94.38 85 SER A C 1
ATOM 713 O O . SER A 1 85 ? 0.146 4.561 -9.826 1.00 94.38 85 SER A O 1
ATOM 715 N N . ASP A 1 86 ? 1.695 3.261 -8.822 1.00 96.19 86 ASP A N 1
ATOM 716 C CA . ASP A 1 86 ? 2.691 3.339 -9.890 1.00 96.19 86 ASP A CA 1
ATOM 717 C C . ASP A 1 86 ? 2.278 2.441 -11.071 1.00 96.19 86 ASP A C 1
ATOM 719 O O . ASP A 1 86 ? 1.244 1.763 -11.043 1.00 96.19 86 ASP A O 1
ATOM 723 N N . TYR A 1 87 ? 3.092 2.422 -12.121 1.00 97.31 87 TYR A N 1
ATOM 724 C CA . TYR A 1 87 ? 2.896 1.553 -13.274 1.00 97.31 87 TYR A CA 1
ATOM 725 C C . TYR A 1 87 ? 3.912 0.412 -13.279 1.00 97.31 87 TYR A C 1
ATOM 727 O O . TYR A 1 87 ? 5.068 0.581 -12.889 1.00 97.31 87 TYR A O 1
ATOM 735 N N . LEU A 1 88 ? 3.488 -0.747 -13.774 1.00 97.94 88 LEU A N 1
ATOM 736 C CA . LEU A 1 88 ? 4.322 -1.912 -14.040 1.00 97.94 88 LEU A CA 1
ATOM 737 C C . LEU A 1 88 ? 4.166 -2.324 -15.504 1.00 97.94 88 LEU A C 1
ATOM 739 O O . LEU A 1 88 ? 3.052 -2.524 -15.985 1.00 97.94 88 LEU A O 1
ATOM 743 N N . ILE A 1 89 ? 5.291 -2.501 -16.192 1.00 98.19 89 ILE A N 1
ATOM 744 C CA . ILE A 1 89 ? 5.349 -3.035 -17.553 1.00 98.19 89 ILE A CA 1
ATOM 745 C C . ILE A 1 89 ? 4.915 -4.508 -17.546 1.00 98.19 89 ILE A C 1
ATOM 747 O O . ILE A 1 89 ? 5.434 -5.327 -16.782 1.00 98.19 89 ILE A O 1
ATOM 751 N N . GLN A 1 90 ? 3.950 -4.836 -18.403 1.00 96.88 90 GLN A N 1
ATOM 752 C CA . GLN A 1 90 ? 3.337 -6.163 -18.530 1.00 96.88 90 GLN A CA 1
ATOM 753 C C . GLN A 1 90 ? 3.430 -6.740 -19.941 1.00 96.88 90 GLN A C 1
ATOM 755 O O . GLN A 1 90 ? 3.377 -7.957 -20.090 1.00 96.88 90 GLN A O 1
ATOM 760 N N . ASN A 1 91 ? 3.578 -5.898 -20.964 1.00 97.50 91 ASN A N 1
ATOM 761 C CA . ASN A 1 91 ? 3.780 -6.340 -22.342 1.00 97.50 91 ASN A CA 1
ATOM 762 C C . ASN A 1 91 ? 5.023 -5.663 -22.930 1.00 97.50 91 ASN A C 1
ATOM 764 O O . ASN A 1 91 ? 5.390 -4.556 -22.531 1.00 97.50 91 ASN A O 1
ATOM 768 N N . TRP A 1 92 ? 5.676 -6.344 -23.872 1.00 97.56 92 TRP A N 1
ATOM 769 C CA . TRP A 1 92 ? 6.822 -5.785 -24.586 1.00 97.56 92 TRP A CA 1
ATOM 770 C C . TRP A 1 92 ? 6.411 -4.591 -25.457 1.00 97.56 92 TRP A C 1
ATOM 772 O O . TRP A 1 92 ? 5.316 -4.580 -26.016 1.00 97.56 92 TRP A O 1
ATOM 782 N N . PHE A 1 93 ? 7.302 -3.612 -25.592 1.00 96.88 93 PHE A N 1
ATOM 783 C CA . PHE A 1 93 ? 7.208 -2.521 -26.562 1.00 96.88 93 PHE A CA 1
ATOM 784 C C . PHE A 1 93 ? 8.617 -2.058 -26.951 1.00 96.88 93 PHE A C 1
ATOM 786 O O . PHE A 1 93 ? 9.573 -2.233 -26.191 1.00 96.88 93 PHE A O 1
ATOM 793 N N . ASP A 1 94 ? 8.749 -1.442 -28.125 1.00 95.56 94 ASP A N 1
ATOM 794 C CA . ASP A 1 94 ? 10.043 -1.189 -28.781 1.00 95.56 94 ASP A CA 1
ATOM 795 C C . ASP A 1 94 ? 10.995 -0.281 -27.993 1.00 95.56 94 ASP A C 1
ATOM 797 O O . ASP A 1 94 ? 12.203 -0.284 -28.220 1.00 95.56 94 ASP A O 1
ATOM 801 N N . LYS A 1 95 ? 10.468 0.489 -27.035 1.00 96.94 95 LYS A N 1
ATOM 802 C CA . LYS A 1 95 ? 11.249 1.403 -26.194 1.00 96.94 95 LYS A CA 1
ATOM 803 C C . LYS A 1 95 ? 11.808 0.765 -24.918 1.00 96.94 95 LYS A C 1
ATOM 805 O O . LYS A 1 95 ? 12.584 1.416 -24.223 1.00 96.94 95 LYS A O 1
ATOM 810 N N . ILE A 1 96 ? 11.516 -0.506 -24.624 1.00 96.62 96 ILE A N 1
ATOM 811 C CA . ILE A 1 96 ? 12.089 -1.205 -23.456 1.00 96.62 96 ILE A CA 1
ATOM 812 C C . ILE A 1 96 ? 13.631 -1.242 -23.476 1.00 96.62 96 ILE A C 1
ATOM 814 O O . ILE A 1 96 ? 14.226 -0.900 -22.452 1.00 96.62 96 ILE A O 1
ATOM 818 N N . PRO A 1 97 ? 14.319 -1.591 -24.586 1.00 96.38 97 PRO A N 1
ATOM 819 C CA . PRO A 1 97 ? 15.784 -1.542 -24.644 1.00 96.38 97 PRO A CA 1
ATOM 820 C C . PRO A 1 97 ? 16.354 -0.150 -24.338 1.00 96.38 97 PRO A C 1
ATOM 822 O O . PRO A 1 97 ? 17.354 -0.023 -23.632 1.00 96.38 97 PRO A O 1
ATOM 825 N N . GLU A 1 98 ? 15.682 0.901 -24.816 1.00 95.25 98 GLU A N 1
ATOM 826 C CA . GLU A 1 98 ? 16.052 2.291 -24.541 1.00 95.25 98 GLU A CA 1
ATOM 827 C C . GLU A 1 98 ? 15.852 2.653 -23.063 1.00 95.25 98 GLU A C 1
ATOM 829 O O . GLU A 1 98 ? 16.692 3.340 -22.483 1.00 95.25 98 GLU A O 1
ATOM 834 N N . MET A 1 99 ? 14.808 2.127 -22.417 1.00 95.12 99 MET A N 1
ATOM 835 C CA . MET A 1 99 ? 14.624 2.268 -20.971 1.00 95.12 99 MET A CA 1
ATOM 836 C C . MET A 1 99 ? 15.698 1.536 -20.162 1.00 95.12 99 MET A C 1
ATOM 838 O O . MET A 1 99 ? 16.138 2.029 -19.121 1.00 95.12 99 MET A O 1
ATOM 842 N N . ALA A 1 100 ? 16.107 0.356 -20.627 1.00 95.00 100 ALA A N 1
ATOM 843 C CA . ALA A 1 100 ? 16.997 -0.539 -19.901 1.00 95.00 100 ALA A CA 1
ATOM 844 C C . ALA A 1 100 ? 18.480 -0.150 -20.001 1.00 95.00 100 ALA A C 1
ATOM 846 O O . ALA A 1 100 ? 19.243 -0.466 -19.083 1.00 95.00 100 ALA A O 1
ATOM 847 N N . ARG A 1 101 ? 18.889 0.581 -21.053 1.00 93.56 101 ARG A N 1
ATOM 848 C CA . ARG A 1 101 ? 20.296 0.956 -21.319 1.00 93.56 101 ARG A CA 1
ATOM 849 C C . ARG A 1 101 ? 20.997 1.717 -20.196 1.00 93.56 101 ARG A C 1
ATOM 851 O O . ARG A 1 101 ? 22.217 1.731 -20.135 1.00 93.56 101 ARG A O 1
ATOM 858 N N . TYR A 1 102 ? 20.230 2.343 -19.309 1.00 90.06 102 TYR A N 1
ATOM 859 C CA . TYR A 1 102 ? 20.755 3.079 -18.157 1.00 90.06 102 TYR A CA 1
ATOM 860 C C . TYR A 1 102 ? 21.141 2.175 -16.982 1.00 90.06 102 TYR A C 1
ATOM 862 O O . TYR A 1 102 ? 21.787 2.624 -16.042 1.00 90.06 102 TYR A O 1
ATOM 870 N N . THR A 1 103 ? 20.737 0.905 -17.026 1.00 91.69 103 THR A N 1
ATOM 871 C CA . THR A 1 103 ? 20.939 -0.066 -15.938 1.00 91.69 103 THR A CA 1
ATOM 872 C C . THR A 1 103 ? 21.608 -1.360 -16.391 1.00 91.69 103 THR A C 1
ATOM 874 O O . THR A 1 103 ? 22.097 -2.112 -15.549 1.00 91.69 103 THR A O 1
ATOM 877 N N . LEU A 1 104 ? 21.618 -1.628 -17.699 1.00 94.69 104 LEU A N 1
ATOM 878 C CA . LEU A 1 104 ? 22.112 -2.858 -18.307 1.00 94.69 104 LEU A CA 1
ATOM 879 C C . LEU A 1 104 ? 23.230 -2.560 -19.306 1.00 94.69 104 LEU A C 1
ATOM 881 O O . LEU A 1 104 ? 23.186 -1.567 -20.030 1.00 94.69 104 LEU A O 1
ATOM 885 N N . SER A 1 105 ? 24.194 -3.472 -19.395 1.00 95.88 105 SER A N 1
ATOM 886 C CA . SER A 1 105 ? 25.197 -3.488 -20.464 1.00 95.88 105 SER A CA 1
ATOM 887 C C . SER A 1 105 ? 24.587 -3.879 -21.815 1.00 95.88 105 SER A C 1
ATOM 889 O O . SER A 1 105 ? 23.555 -4.548 -21.872 1.00 95.88 105 SER A O 1
ATOM 891 N N . SER A 1 106 ? 25.262 -3.565 -22.925 1.00 94.81 106 SER A N 1
ATOM 892 C CA . SER A 1 106 ? 24.795 -3.930 -24.275 1.00 94.81 106 SER A CA 1
ATOM 893 C C . SER A 1 106 ? 24.516 -5.430 -24.432 1.00 94.81 106 SER A C 1
ATOM 895 O O . SER A 1 106 ? 23.537 -5.812 -25.065 1.00 94.81 106 SER A O 1
ATOM 897 N N . LYS A 1 107 ? 25.330 -6.292 -23.803 1.00 96.00 107 LYS A N 1
ATOM 898 C CA . LYS A 1 107 ? 25.123 -7.750 -23.804 1.00 96.00 107 LYS A CA 1
ATOM 899 C C . LYS A 1 107 ? 23.837 -8.148 -23.075 1.00 96.00 107 LYS A C 1
ATOM 901 O O . LYS A 1 107 ? 23.135 -9.050 -23.520 1.00 96.00 107 LYS A O 1
ATOM 906 N N . GLU A 1 108 ? 23.539 -7.500 -21.952 1.00 97.06 108 GLU A N 1
ATOM 907 C CA . GLU A 1 108 ? 22.330 -7.766 -21.168 1.00 97.06 108 GLU A CA 1
ATOM 908 C C . GLU A 1 108 ? 21.074 -7.231 -21.856 1.00 97.06 108 GLU A C 1
ATOM 910 O O . GLU A 1 108 ? 20.045 -7.898 -21.814 1.00 97.06 108 GLU A O 1
ATOM 915 N N . ILE A 1 109 ? 21.156 -6.082 -22.534 1.00 96.31 109 ILE A N 1
ATOM 916 C CA . ILE A 1 109 ? 20.049 -5.541 -23.335 1.00 96.31 109 ILE A CA 1
ATOM 917 C C . ILE A 1 109 ? 19.669 -6.523 -24.445 1.00 96.31 109 ILE A C 1
ATOM 919 O O . ILE A 1 109 ? 18.489 -6.806 -24.613 1.00 96.31 109 ILE A O 1
ATOM 923 N N . SER A 1 110 ? 20.647 -7.108 -25.145 1.00 94.56 110 SER A N 1
ATOM 924 C CA . SER A 1 110 ? 20.379 -8.129 -26.169 1.00 94.56 110 SER A CA 1
ATOM 925 C C . SER A 1 110 ? 19.748 -9.412 -25.610 1.00 94.56 110 SER A C 1
ATOM 927 O O . SER A 1 110 ? 19.132 -10.163 -26.359 1.00 94.56 110 SER A O 1
ATOM 929 N N . ALA A 1 111 ? 19.903 -9.680 -24.309 1.00 96.50 111 ALA A N 1
ATOM 930 C CA . ALA A 1 111 ? 19.281 -10.815 -23.629 1.00 96.50 111 ALA A CA 1
ATOM 931 C C . ALA A 1 111 ? 17.899 -10.483 -23.032 1.00 96.50 111 ALA A C 1
ATOM 933 O O . ALA A 1 111 ? 17.159 -11.395 -22.663 1.00 96.50 111 ALA A O 1
ATOM 934 N N . LEU A 1 112 ? 17.546 -9.198 -22.916 1.00 96.81 112 LEU A N 1
ATOM 935 C CA . LEU A 1 112 ? 16.235 -8.750 -22.464 1.00 96.81 112 LEU A CA 1
ATOM 936 C C . LEU A 1 112 ? 15.223 -8.919 -23.604 1.00 96.81 112 LEU A C 1
ATOM 938 O O . LEU A 1 112 ? 15.384 -8.351 -24.679 1.00 96.81 112 LEU A O 1
ATOM 942 N N . ASN A 1 113 ? 14.166 -9.693 -23.365 1.00 96.25 113 ASN A N 1
ATOM 943 C CA . ASN A 1 113 ? 13.193 -10.062 -24.389 1.00 96.25 113 ASN A CA 1
ATOM 944 C C . ASN A 1 113 ? 11.756 -10.108 -23.838 1.00 96.25 113 ASN A C 1
ATOM 946 O O . ASN A 1 113 ? 11.507 -9.916 -22.643 1.00 96.25 113 ASN A O 1
ATOM 950 N N . SER A 1 114 ? 10.795 -10.369 -24.724 1.00 96.88 114 SER A N 1
ATOM 951 C CA . SER A 1 114 ? 9.368 -10.426 -24.393 1.00 96.88 114 SER A CA 1
ATOM 952 C C . SER A 1 114 ? 9.005 -11.552 -23.421 1.00 96.88 114 SER A C 1
ATOM 954 O O . SER A 1 114 ? 8.088 -11.376 -22.620 1.00 96.88 114 SER A O 1
ATOM 956 N N . GLU A 1 115 ? 9.726 -12.676 -23.416 1.00 97.31 115 GLU A N 1
ATOM 957 C CA . GLU A 1 115 ? 9.484 -13.794 -22.492 1.00 97.31 115 GLU A CA 1
ATOM 958 C C . GLU A 1 115 ? 9.737 -13.392 -21.036 1.00 97.31 115 GLU A C 1
ATOM 960 O O . GLU A 1 115 ? 8.955 -13.732 -20.142 1.00 97.31 115 GLU A O 1
ATOM 965 N N . ILE A 1 116 ? 10.783 -12.598 -20.792 1.00 97.12 116 ILE A N 1
ATOM 966 C CA . ILE A 1 116 ? 11.081 -12.044 -19.467 1.00 97.12 116 ILE A CA 1
ATOM 967 C C . ILE A 1 116 ? 9.925 -11.162 -18.985 1.00 97.12 116 ILE A C 1
ATOM 969 O O . ILE A 1 116 ? 9.468 -11.327 -17.850 1.00 97.12 116 ILE A O 1
ATOM 973 N N . ILE A 1 117 ? 9.414 -10.274 -19.842 1.00 97.12 117 ILE A N 1
ATOM 974 C CA . ILE A 1 117 ? 8.282 -9.394 -19.512 1.00 97.12 117 ILE A CA 1
ATOM 975 C C . ILE A 1 117 ? 6.997 -10.207 -19.296 1.00 97.12 117 ILE A C 1
ATOM 977 O O . ILE A 1 117 ? 6.285 -9.998 -18.313 1.00 97.12 117 ILE A O 1
ATOM 981 N N . ASN A 1 118 ? 6.740 -11.215 -20.131 1.00 97.25 118 ASN A N 1
ATOM 982 C CA . ASN A 1 118 ? 5.620 -12.140 -19.949 1.00 97.25 118 ASN A CA 1
ATOM 983 C C . ASN A 1 118 ? 5.718 -12.898 -18.614 1.00 97.25 118 ASN A C 1
ATOM 985 O O . ASN A 1 118 ? 4.704 -13.142 -17.957 1.00 97.25 118 ASN A O 1
ATOM 989 N N . SER A 1 119 ? 6.930 -13.216 -18.145 1.00 97.31 119 SER A N 1
ATOM 990 C CA . SER A 1 119 ? 7.125 -13.801 -16.814 1.00 97.31 119 SER A CA 1
ATOM 991 C C . SER A 1 119 ? 6.682 -12.854 -15.689 1.00 97.31 119 SER A C 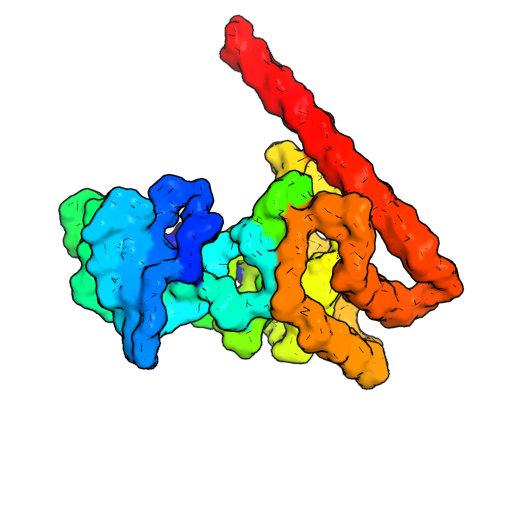1
ATOM 993 O O . SER A 1 119 ? 6.149 -13.317 -14.676 1.00 97.31 119 SER A O 1
ATOM 995 N N . TRP A 1 120 ? 6.867 -11.538 -15.852 1.00 97.88 120 TRP A N 1
ATOM 996 C CA . TRP A 1 120 ? 6.392 -10.527 -14.902 1.00 97.88 120 TRP A CA 1
ATOM 997 C C . TRP A 1 120 ? 4.867 -10.473 -14.898 1.00 97.88 120 TRP A C 1
ATOM 999 O O . TRP A 1 120 ? 4.265 -10.452 -13.822 1.00 97.88 120 TRP A O 1
ATOM 1009 N N . LYS A 1 121 ? 4.246 -10.550 -16.079 1.00 97.81 121 LYS A N 1
ATOM 1010 C CA . LYS A 1 121 ? 2.790 -10.621 -16.233 1.00 97.81 121 LYS A CA 1
ATOM 1011 C C . LYS A 1 121 ? 2.177 -11.839 -15.559 1.00 97.81 121 LYS A C 1
ATOM 1013 O O . LYS A 1 121 ? 1.280 -11.707 -14.732 1.00 97.81 121 LYS A O 1
ATOM 1018 N N . ASN A 1 122 ? 2.739 -13.019 -15.795 1.00 97.56 122 ASN A N 1
ATOM 1019 C CA . ASN A 1 122 ? 2.267 -14.255 -15.166 1.00 97.56 122 ASN A CA 1
ATOM 1020 C C . ASN A 1 122 ? 2.381 -14.219 -13.630 1.00 97.56 122 ASN A C 1
ATOM 1022 O O . ASN A 1 122 ? 1.538 -14.772 -12.922 1.00 97.56 122 ASN A O 1
ATOM 1026 N N . LYS A 1 123 ? 3.424 -13.573 -13.089 1.00 97.19 123 LYS A N 1
ATOM 1027 C CA . LYS A 1 123 ? 3.578 -13.387 -11.635 1.00 97.19 123 LYS A CA 1
ATOM 1028 C C . LYS A 1 123 ? 2.570 -12.381 -11.081 1.00 97.19 123 LYS A C 1
ATOM 1030 O O . LYS A 1 123 ? 2.004 -12.660 -10.027 1.00 97.19 123 LYS A O 1
ATOM 1035 N N . PHE A 1 124 ? 2.338 -11.271 -11.785 1.00 97.75 124 PHE A N 1
ATOM 1036 C CA . PHE A 1 124 ? 1.327 -10.276 -11.423 1.00 97.75 124 PHE A CA 1
ATOM 1037 C C . PHE A 1 124 ? -0.059 -10.925 -11.343 1.00 97.75 124 PHE A C 1
ATOM 1039 O O . PHE A 1 124 ? -0.693 -10.887 -10.292 1.00 97.75 124 PHE A O 1
ATOM 1046 N N . GLU A 1 125 ? -0.476 -11.623 -12.400 1.00 97.44 125 GLU A N 1
ATOM 1047 C CA . GLU A 1 125 ? -1.788 -12.274 -12.484 1.00 97.44 125 GLU A CA 1
ATOM 1048 C C . GLU A 1 125 ? -2.025 -13.301 -11.371 1.00 97.44 125 GLU A C 1
ATOM 1050 O O . GLU A 1 125 ? -3.110 -13.362 -10.797 1.00 97.44 125 GLU A O 1
ATOM 1055 N N . ARG A 1 126 ? -0.994 -14.069 -11.002 1.00 96.62 126 ARG A N 1
ATOM 1056 C CA . ARG A 1 126 ? -1.089 -15.061 -9.922 1.00 96.62 126 ARG A CA 1
ATOM 1057 C C . ARG A 1 126 ? -1.197 -14.434 -8.527 1.00 96.62 126 ARG A C 1
ATOM 1059 O O . ARG A 1 126 ? -1.786 -15.042 -7.629 1.00 96.62 126 ARG A O 1
ATOM 1066 N N . LYS A 1 127 ? -0.558 -13.279 -8.322 1.00 96.94 127 LYS A N 1
ATOM 1067 C CA . LYS A 1 127 ? -0.352 -12.678 -6.995 1.00 96.94 127 LYS A CA 1
ATOM 1068 C C . LYS A 1 127 ? -1.284 -11.509 -6.693 1.00 96.94 127 LYS A C 1
ATOM 1070 O O . LYS A 1 127 ? -1.423 -11.179 -5.524 1.00 96.94 127 LYS A O 1
ATOM 1075 N N . LYS A 1 128 ? -1.912 -10.894 -7.696 1.00 97.56 128 LYS A N 1
ATOM 1076 C CA . LYS A 1 128 ? -2.745 -9.703 -7.506 1.00 97.56 128 LYS A CA 1
ATOM 1077 C C . LYS A 1 128 ? -3.893 -9.925 -6.515 1.00 97.56 128 LYS A C 1
ATOM 1079 O O . LYS A 1 128 ? -4.508 -10.990 -6.482 1.00 97.56 128 LYS A O 1
ATOM 1084 N N . ALA A 1 129 ? -4.185 -8.897 -5.728 1.00 98.25 129 ALA A N 1
ATOM 1085 C CA . ALA A 1 129 ? -5.234 -8.888 -4.715 1.00 98.25 129 ALA A CA 1
ATOM 1086 C C . ALA A 1 129 ? -5.839 -7.486 -4.561 1.00 98.25 129 ALA A C 1
ATOM 1088 O O . ALA A 1 129 ? -5.236 -6.492 -4.963 1.00 98.25 129 ALA A O 1
ATOM 1089 N N . HIS A 1 130 ? -7.030 -7.408 -3.966 1.00 98.44 130 HIS A N 1
ATOM 1090 C CA . HIS A 1 130 ? -7.663 -6.133 -3.611 1.00 98.44 130 HIS A CA 1
ATOM 1091 C C . HIS A 1 130 ? -7.061 -5.494 -2.359 1.00 98.44 130 HIS A C 1
ATOM 1093 O O . HIS A 1 130 ? -7.165 -4.284 -2.198 1.00 98.44 130 HIS A O 1
ATOM 1099 N N . LEU A 1 131 ? -6.451 -6.297 -1.482 1.00 98.50 131 LEU A N 1
ATOM 1100 C CA . LEU A 1 131 ? -5.885 -5.861 -0.213 1.00 98.50 131 LEU A CA 1
ATOM 1101 C C . LEU A 1 131 ? -4.401 -6.213 -0.143 1.00 98.50 131 LEU A C 1
ATOM 1103 O O . LEU A 1 131 ? -4.009 -7.366 -0.351 1.00 98.50 131 LEU A O 1
ATOM 1107 N N . LEU A 1 132 ? -3.591 -5.210 0.173 1.00 98.19 132 LEU A N 1
ATOM 1108 C CA . LEU A 1 132 ? -2.151 -5.323 0.353 1.00 98.19 132 LEU A CA 1
ATOM 1109 C C . LEU A 1 132 ? -1.778 -4.956 1.789 1.00 98.19 132 LEU A C 1
ATOM 1111 O O . LEU A 1 132 ? -2.369 -4.037 2.352 1.00 98.19 132 LEU A O 1
ATOM 1115 N N . LEU A 1 133 ? -0.784 -5.635 2.361 1.00 96.56 133 LEU A N 1
ATOM 1116 C CA . LEU A 1 133 ? -0.271 -5.372 3.710 1.00 96.56 133 LEU A CA 1
ATOM 1117 C C . LEU A 1 133 ? 1.257 -5.287 3.696 1.00 96.56 133 LEU A C 1
ATOM 1119 O O . LEU A 1 133 ? 1.928 -6.150 3.134 1.00 96.56 133 LEU A O 1
ATOM 1123 N N . ALA A 1 134 ? 1.823 -4.261 4.321 1.00 94.19 134 ALA A N 1
ATOM 1124 C CA . ALA A 1 134 ? 3.261 -4.065 4.404 1.00 94.19 134 ALA A CA 1
ATOM 1125 C C . ALA A 1 134 ? 3.960 -5.199 5.149 1.00 94.19 134 ALA A C 1
ATOM 1127 O O . ALA A 1 134 ? 3.549 -5.603 6.232 1.00 94.19 134 ALA A O 1
ATOM 1128 N N . ARG A 1 135 ? 5.041 -5.715 4.551 1.00 89.62 135 ARG A N 1
ATOM 1129 C CA . ARG A 1 135 ? 5.866 -6.766 5.163 1.00 89.62 135 ARG A CA 1
ATOM 1130 C C . ARG A 1 135 ? 6.898 -6.193 6.108 1.00 89.62 135 ARG A C 1
ATOM 1132 O O . ARG A 1 135 ? 7.254 -6.847 7.073 1.00 89.62 135 ARG A O 1
ATOM 1139 N N . ARG A 1 136 ? 7.429 -5.012 5.796 1.00 85.12 136 ARG A N 1
ATOM 1140 C CA . ARG A 1 136 ? 8.446 -4.331 6.598 1.00 85.12 136 ARG A CA 1
ATOM 1141 C C . ARG A 1 136 ? 7.838 -3.049 7.124 1.00 85.12 136 ARG A C 1
ATOM 1143 O O . ARG A 1 136 ? 7.539 -2.156 6.336 1.00 85.12 136 ARG A O 1
ATOM 1150 N N . LEU A 1 137 ? 7.629 -2.976 8.427 1.00 83.25 137 LEU A N 1
ATOM 1151 C CA . LEU A 1 137 ? 7.025 -1.828 9.080 1.00 83.25 137 LEU A CA 1
ATOM 1152 C C . LEU A 1 137 ? 8.145 -1.013 9.716 1.00 83.25 137 LEU A C 1
ATOM 1154 O O . LEU A 1 137 ? 8.836 -1.497 10.608 1.00 83.25 137 LEU A O 1
ATOM 1158 N N . TYR A 1 138 ? 8.320 0.217 9.240 1.00 83.19 138 TYR A N 1
ATOM 1159 C CA . TYR A 1 138 ? 9.180 1.205 9.884 1.00 83.19 138 TYR A CA 1
ATOM 1160 C C . TYR A 1 138 ? 8.293 2.358 10.347 1.00 83.19 138 TYR A C 1
ATOM 1162 O O . TYR A 1 138 ? 8.159 3.373 9.663 1.00 83.19 138 TYR A O 1
ATOM 1170 N N . LEU A 1 139 ? 7.587 2.150 11.461 1.00 86.75 139 LEU A N 1
ATOM 1171 C CA . LEU A 1 139 ? 6.515 3.046 11.918 1.00 86.75 139 LEU A CA 1
ATOM 1172 C C . LEU A 1 139 ? 7.021 4.453 12.268 1.00 86.75 139 LEU A C 1
ATOM 1174 O O . LEU A 1 139 ? 6.283 5.423 12.111 1.00 86.75 139 LEU A O 1
ATOM 1178 N N . SER A 1 140 ? 8.289 4.578 12.667 1.00 87.38 140 SER A N 1
ATOM 1179 C CA . SER A 1 140 ? 8.932 5.864 12.949 1.00 87.38 140 SER A CA 1
ATOM 1180 C C . SER A 1 140 ? 9.456 6.589 11.699 1.00 87.38 140 SER A C 1
ATOM 1182 O O . SER A 1 140 ? 9.932 7.724 11.800 1.00 87.38 140 SER A O 1
ATOM 1184 N N . SER A 1 141 ? 9.364 5.972 10.512 1.00 88.25 141 SER A N 1
ATOM 1185 C CA . SER A 1 141 ? 9.776 6.605 9.257 1.00 88.25 141 SER A CA 1
ATOM 1186 C C . SER A 1 141 ? 8.868 7.774 8.888 1.00 88.25 141 SER A C 1
ATOM 1188 O O . SER A 1 141 ? 7.647 7.597 8.852 1.00 88.25 141 SER A O 1
ATOM 1190 N N . PRO A 1 142 ? 9.424 8.908 8.425 1.00 88.06 142 PRO A N 1
ATOM 1191 C CA . PRO A 1 142 ? 8.628 9.970 7.812 1.00 88.06 142 PRO A CA 1
ATOM 1192 C C . PRO A 1 142 ? 7.812 9.496 6.600 1.00 88.06 142 PRO A C 1
ATOM 1194 O O . PRO A 1 142 ? 6.779 10.080 6.290 1.00 88.06 142 PRO A O 1
ATOM 1197 N N . GLY A 1 143 ? 8.271 8.445 5.908 1.00 88.75 143 GLY A N 1
ATOM 1198 C CA . GLY A 1 143 ? 7.595 7.888 4.737 1.00 88.75 143 GLY A CA 1
ATOM 1199 C C . GLY A 1 143 ? 6.537 6.829 5.045 1.00 88.75 143 GLY A C 1
ATOM 1200 O O . GLY A 1 143 ? 5.875 6.369 4.119 1.00 88.75 143 GLY A O 1
ATOM 1201 N N . THR A 1 144 ? 6.361 6.401 6.294 1.00 91.88 144 THR A N 1
ATOM 1202 C CA . THR A 1 144 ? 5.348 5.391 6.635 1.00 91.88 144 THR A CA 1
ATOM 1203 C C . THR A 1 144 ? 4.073 6.104 7.069 1.00 91.88 144 THR A C 1
ATOM 1205 O O . THR A 1 144 ? 3.935 6.492 8.228 1.00 91.88 144 THR A O 1
ATOM 1208 N N . CYS A 1 145 ? 3.144 6.297 6.133 1.00 94.94 145 CYS A N 1
ATOM 1209 C CA . CYS A 1 145 ? 1.841 6.919 6.400 1.00 94.94 145 CYS A CA 1
ATOM 1210 C C . CYS A 1 145 ? 0.753 5.885 6.719 1.00 94.94 145 CYS A C 1
ATOM 1212 O O . CYS A 1 145 ? -0.093 6.097 7.584 1.00 94.94 145 CYS A O 1
ATOM 1214 N N . LEU A 1 146 ? 0.782 4.756 6.011 1.00 96.31 146 LEU A N 1
ATOM 1215 C CA . LEU A 1 146 ? -0.179 3.658 6.095 1.00 96.31 146 LEU A CA 1
ATOM 1216 C C . LEU A 1 146 ? 0.570 2.330 5.922 1.00 96.31 146 LEU A C 1
ATOM 1218 O O . LEU A 1 146 ? 1.693 2.311 5.409 1.00 96.31 146 LEU A O 1
ATOM 1222 N N . ILE A 1 147 ? -0.035 1.223 6.357 1.00 95.94 147 ILE A N 1
ATOM 1223 C CA . ILE A 1 147 ? 0.556 -0.122 6.219 1.00 95.94 147 ILE A CA 1
ATOM 1224 C C . ILE A 1 147 ? -0.307 -1.080 5.405 1.00 95.94 147 ILE A C 1
ATOM 1226 O O . ILE A 1 147 ? 0.202 -2.106 4.963 1.00 95.94 147 ILE A O 1
ATOM 1230 N N . ALA A 1 148 ? -1.583 -0.769 5.190 1.00 97.62 148 ALA A N 1
ATOM 1231 C CA . ALA A 1 148 ? -2.461 -1.566 4.348 1.00 97.62 148 ALA A CA 1
ATOM 1232 C C . ALA A 1 148 ? -3.132 -0.712 3.276 1.00 97.62 148 ALA A C 1
ATOM 1234 O O . ALA A 1 148 ? -3.483 0.443 3.518 1.00 97.62 148 ALA A O 1
ATOM 1235 N N . PHE A 1 149 ? -3.316 -1.295 2.096 1.00 98.44 149 PHE A N 1
ATOM 1236 C CA . PHE A 1 149 ? -3.770 -0.576 0.909 1.00 98.44 149 PHE A CA 1
ATOM 1237 C C . PHE A 1 149 ? -4.838 -1.371 0.177 1.00 98.44 149 PHE A C 1
ATOM 1239 O O . PHE A 1 149 ? -4.732 -2.591 0.030 1.00 98.44 149 PHE A O 1
ATOM 1246 N N . TYR A 1 150 ? -5.850 -0.658 -0.294 1.00 98.69 150 TYR A N 1
ATOM 1247 C CA . TYR A 1 150 ? -6.957 -1.183 -1.070 1.00 98.69 150 TYR A CA 1
ATOM 1248 C C . TYR A 1 150 ? -6.833 -0.776 -2.540 1.00 98.69 150 TYR A C 1
ATOM 1250 O O . TYR A 1 150 ? -6.404 0.333 -2.840 1.00 98.69 150 TYR A O 1
ATOM 1258 N N . SER A 1 151 ? -7.264 -1.642 -3.455 1.00 98.38 151 SER A N 1
ATOM 1259 C CA . SER A 1 151 ? -7.449 -1.289 -4.864 1.00 98.38 151 SER A CA 1
ATOM 1260 C C . SER A 1 151 ? -8.698 -1.956 -5.442 1.00 98.38 151 SER A C 1
ATOM 1262 O O . SER A 1 151 ? -8.860 -3.176 -5.339 1.00 98.38 151 SER A O 1
ATOM 1264 N N . ASP A 1 152 ? -9.564 -1.187 -6.108 1.00 97.94 152 ASP A N 1
ATOM 1265 C CA . ASP A 1 152 ? -10.772 -1.679 -6.789 1.00 97.94 152 ASP A CA 1
ATOM 1266 C C . ASP A 1 152 ? -10.432 -2.647 -7.930 1.00 97.94 152 ASP A C 1
ATOM 1268 O O . ASP A 1 152 ? -11.205 -3.570 -8.217 1.00 97.94 152 ASP A O 1
ATOM 1272 N N . ASN A 1 153 ? -9.265 -2.459 -8.548 1.00 96.88 153 ASN A N 1
ATOM 1273 C CA . ASN A 1 153 ? -8.661 -3.374 -9.510 1.00 96.88 153 ASN A CA 1
ATOM 1274 C C . ASN A 1 153 ? -7.555 -4.173 -8.801 1.00 96.88 153 ASN A C 1
ATOM 1276 O O . ASN A 1 153 ? -6.636 -3.546 -8.270 1.00 96.88 153 ASN A O 1
ATOM 1280 N N . PRO A 1 154 ? -7.594 -5.521 -8.764 1.00 97.19 154 PRO A N 1
ATOM 1281 C CA . PRO A 1 154 ? -6.581 -6.294 -8.054 1.00 97.19 154 PRO A CA 1
ATOM 1282 C C . PRO A 1 154 ? -5.174 -5.933 -8.522 1.00 97.19 154 PRO A C 1
ATOM 1284 O O . PRO A 1 154 ? -4.898 -5.902 -9.723 1.00 97.19 154 PRO A O 1
ATOM 1287 N N . THR A 1 155 ? -4.278 -5.703 -7.572 1.00 97.94 155 THR A N 1
ATOM 1288 C CA . THR A 1 155 ? -2.916 -5.255 -7.848 1.00 97.94 155 THR A CA 1
ATOM 1289 C C . THR A 1 155 ? -1.904 -5.936 -6.925 1.00 97.94 155 THR A C 1
ATOM 1291 O O . THR A 1 155 ? -2.256 -6.787 -6.107 1.00 97.94 155 THR A O 1
ATOM 1294 N N . ILE A 1 156 ? -0.627 -5.612 -7.094 1.00 97.94 156 ILE A N 1
ATOM 1295 C CA . ILE A 1 156 ? 0.480 -6.069 -6.257 1.00 97.94 156 ILE A CA 1
ATOM 1296 C C . ILE A 1 156 ? 1.229 -4.863 -5.708 1.00 97.94 156 ILE A C 1
ATOM 1298 O O . ILE A 1 156 ? 1.167 -3.766 -6.266 1.00 97.94 156 ILE A O 1
ATOM 1302 N N . GLY A 1 157 ? 2.017 -5.085 -4.661 1.00 96.62 157 GLY A N 1
ATOM 1303 C CA . GLY A 1 157 ? 3.053 -4.134 -4.296 1.00 96.62 157 GLY A CA 1
ATOM 1304 C C . GLY A 1 157 ? 4.314 -4.807 -3.793 1.00 96.62 157 GLY A C 1
ATOM 1305 O O . GLY A 1 157 ? 4.291 -5.941 -3.325 1.00 96.62 157 GLY A O 1
ATOM 1306 N N . ILE A 1 158 ? 5.434 -4.122 -3.961 1.00 95.25 158 ILE A N 1
ATOM 1307 C CA . ILE A 1 158 ? 6.752 -4.639 -3.596 1.00 95.25 158 ILE A CA 1
ATOM 1308 C C . ILE A 1 158 ? 6.994 -4.500 -2.095 1.00 95.25 158 ILE A C 1
ATOM 1310 O O . ILE A 1 158 ? 6.684 -3.463 -1.514 1.00 95.25 158 ILE A O 1
ATOM 1314 N N . ASP A 1 159 ? 7.578 -5.543 -1.496 1.00 92.25 159 ASP A N 1
ATOM 1315 C CA . ASP A 1 159 ? 7.717 -5.711 -0.046 1.00 92.25 159 ASP A CA 1
ATOM 1316 C C . ASP A 1 159 ? 6.349 -5.679 0.673 1.00 92.25 159 ASP A C 1
ATOM 1318 O O . ASP A 1 159 ? 6.251 -5.316 1.848 1.00 92.25 159 ASP A O 1
ATOM 1322 N N . LEU A 1 160 ? 5.287 -6.103 -0.027 1.00 95.56 160 LEU A N 1
ATOM 1323 C CA . LEU A 1 160 ? 3.929 -6.261 0.496 1.00 95.56 160 LEU A CA 1
ATOM 1324 C C . LEU A 1 160 ? 3.467 -7.725 0.392 1.00 95.56 160 LEU A C 1
ATOM 1326 O O . LEU A 1 160 ? 3.895 -8.486 -0.482 1.00 95.56 160 LEU A O 1
ATOM 1330 N N . TRP A 1 161 ? 2.572 -8.102 1.295 1.00 96.19 161 TRP A N 1
ATOM 1331 C CA . TRP A 1 161 ? 1.710 -9.269 1.189 1.00 96.19 161 TRP A CA 1
ATOM 1332 C C . TRP A 1 161 ? 0.494 -8.916 0.336 1.00 96.19 161 TRP A C 1
ATOM 1334 O O . TRP A 1 161 ? -0.164 -7.909 0.587 1.00 96.19 161 TRP A O 1
ATOM 1344 N N . SER A 1 162 ? 0.168 -9.761 -0.637 1.00 97.25 162 SER A N 1
ATOM 1345 C CA . SER A 1 162 ? -1.113 -9.734 -1.343 1.00 97.25 162 SER A CA 1
ATOM 1346 C C . SER A 1 162 ? -2.079 -10.697 -0.661 1.00 97.25 162 SER A C 1
ATOM 1348 O O . SER A 1 162 ? -1.832 -11.903 -0.661 1.00 97.25 162 SER A O 1
ATOM 1350 N N . LEU A 1 163 ? -3.154 -10.173 -0.068 1.00 96.62 163 LEU A N 1
ATOM 1351 C CA . LEU A 1 163 ? -4.134 -10.953 0.692 1.00 96.62 163 LEU A CA 1
ATOM 1352 C C . LEU A 1 163 ? -5.296 -11.365 -0.224 1.00 96.62 163 LEU A C 1
ATOM 1354 O O . LEU A 1 163 ? -6.173 -10.564 -0.556 1.00 96.62 163 LEU A O 1
ATOM 1358 N N . LYS A 1 164 ? -5.267 -12.613 -0.690 1.00 95.06 164 LYS A N 1
ATOM 1359 C CA . LYS A 1 164 ? -6.182 -13.167 -1.696 1.00 95.06 164 LYS A CA 1
ATOM 1360 C C . LYS A 1 164 ? -7.377 -13.883 -1.068 1.00 95.06 164 LYS A C 1
ATOM 1362 O O . LYS A 1 164 ? -7.343 -14.291 0.087 1.00 95.06 164 LYS A O 1
ATOM 1367 N N . GLY A 1 165 ? -8.423 -14.078 -1.874 1.00 93.50 165 GLY A N 1
ATOM 1368 C CA . GLY A 1 165 ? -9.659 -14.753 -1.455 1.00 93.50 165 GLY A CA 1
ATOM 1369 C C . GLY A 1 165 ? -10.650 -13.848 -0.716 1.00 93.50 165 GLY A C 1
ATOM 1370 O O . GLY A 1 165 ? -11.681 -14.323 -0.254 1.00 93.50 165 GLY A O 1
ATOM 1371 N N . ILE A 1 166 ? -10.357 -12.549 -0.637 1.00 95.38 166 ILE A N 1
ATOM 1372 C CA . ILE A 1 166 ? -11.179 -11.541 0.033 1.00 95.38 166 ILE A CA 1
ATOM 1373 C C . ILE A 1 166 ? -12.030 -10.808 -1.015 1.00 95.38 166 ILE A C 1
ATOM 1375 O O . ILE A 1 166 ? -11.521 -10.410 -2.068 1.00 95.38 166 ILE A O 1
ATOM 1379 N N . SER A 1 167 ? -13.323 -10.620 -0.735 1.00 96.25 167 SER A N 1
ATOM 1380 C CA . SER A 1 167 ? -14.215 -9.830 -1.594 1.00 96.25 167 SER A CA 1
ATOM 1381 C C . SER A 1 167 ? -13.826 -8.342 -1.589 1.00 96.25 167 SER A C 1
ATOM 1383 O O . SER A 1 167 ? -13.142 -7.877 -0.680 1.00 96.25 167 SER A O 1
ATOM 1385 N N . LYS A 1 168 ? -14.277 -7.557 -2.578 1.00 97.44 168 LYS A N 1
ATOM 1386 C CA . LYS A 1 168 ? -13.987 -6.109 -2.616 1.00 97.44 168 LYS A CA 1
ATOM 1387 C C . LYS A 1 168 ? -14.457 -5.389 -1.351 1.00 97.44 168 LYS A C 1
ATOM 1389 O O . LYS A 1 168 ? -13.716 -4.595 -0.789 1.00 97.44 168 LYS A O 1
ATOM 1394 N N . GLU A 1 169 ? -15.672 -5.673 -0.890 1.00 98.00 169 GLU A N 1
ATOM 1395 C CA . GLU A 1 169 ? -16.221 -5.046 0.317 1.00 98.00 169 GLU A CA 1
ATOM 1396 C C . GLU A 1 169 ? -15.450 -5.442 1.573 1.00 98.00 169 GLU A C 1
ATOM 1398 O O . GLU A 1 169 ? -15.103 -4.586 2.385 1.00 98.00 169 GLU A O 1
ATOM 1403 N N . ASP A 1 170 ? -15.138 -6.728 1.716 1.00 97.88 170 ASP A N 1
ATOM 1404 C CA . ASP A 1 170 ? -14.421 -7.218 2.890 1.00 97.88 170 ASP A CA 1
ATOM 1405 C C . ASP A 1 170 ? -12.975 -6.698 2.893 1.00 97.88 170 ASP A C 1
ATOM 1407 O O . ASP A 1 170 ? -12.438 -6.376 3.948 1.00 97.88 170 ASP A O 1
ATOM 1411 N N . ALA A 1 171 ? -12.364 -6.512 1.719 1.00 98.44 171 ALA A N 1
ATOM 1412 C CA . ALA A 1 171 ? -11.049 -5.892 1.577 1.00 98.44 171 ALA A CA 1
ATOM 1413 C C . ALA A 1 171 ? -11.049 -4.426 2.035 1.00 98.44 171 ALA A C 1
ATOM 1415 O O . ALA A 1 171 ? -10.101 -4.006 2.695 1.00 98.44 171 ALA A O 1
ATOM 1416 N N . LYS A 1 172 ? -12.113 -3.660 1.753 1.00 98.75 172 LYS A N 1
ATOM 1417 C CA . LYS A 1 172 ? -12.279 -2.284 2.261 1.00 98.75 172 LYS A CA 1
ATOM 1418 C C . LYS A 1 172 ? -12.340 -2.260 3.786 1.00 98.75 172 LYS A C 1
ATOM 1420 O O . LYS A 1 172 ? -11.646 -1.475 4.428 1.00 98.75 172 LYS A O 1
ATOM 1425 N N . ILE A 1 173 ? -13.140 -3.154 4.363 1.00 98.69 173 ILE A N 1
ATOM 1426 C CA . ILE A 1 173 ? -13.285 -3.289 5.816 1.00 98.69 173 ILE A CA 1
ATOM 1427 C C . ILE A 1 173 ? -11.944 -3.669 6.447 1.00 98.69 173 ILE A C 1
ATOM 1429 O O . ILE A 1 173 ? -11.466 -2.994 7.353 1.00 98.69 173 ILE A O 1
ATOM 1433 N N . LEU A 1 174 ? -11.284 -4.700 5.931 1.00 98.44 174 LEU A N 1
ATOM 1434 C CA . LEU A 1 174 ? -10.002 -5.152 6.460 1.00 98.44 174 LEU A CA 1
ATOM 1435 C C . LEU A 1 174 ? -8.888 -4.114 6.266 1.00 98.44 174 LEU A C 1
ATOM 1437 O O . LEU A 1 174 ? -8.025 -4.004 7.132 1.00 98.44 174 LEU A O 1
ATOM 1441 N N . ALA A 1 175 ? -8.921 -3.293 5.212 1.00 98.62 175 ALA A N 1
ATOM 1442 C CA . ALA A 1 175 ? -7.998 -2.166 5.062 1.00 98.62 175 ALA A CA 1
ATOM 1443 C C . ALA A 1 175 ? -8.137 -1.147 6.207 1.00 98.62 175 ALA A C 1
ATOM 1445 O O . ALA A 1 175 ? -7.126 -0.618 6.676 1.00 98.62 175 ALA A O 1
ATOM 1446 N N . LEU A 1 176 ? -9.360 -0.897 6.698 1.00 98.75 176 LEU A N 1
ATOM 1447 C CA . LEU A 1 176 ? -9.571 -0.068 7.888 1.00 98.75 176 LEU A CA 1
ATOM 1448 C C . LEU A 1 176 ? -9.006 -0.732 9.141 1.00 98.75 176 LEU A C 1
ATOM 1450 O O . LEU A 1 176 ? -8.353 -0.057 9.931 1.00 98.75 176 LEU A O 1
ATOM 1454 N N . TRP A 1 177 ? -9.260 -2.030 9.341 1.00 98.44 177 TRP A N 1
ATOM 1455 C CA . TRP A 1 177 ? -8.742 -2.753 10.510 1.00 98.44 177 TRP A CA 1
ATOM 1456 C C . TRP A 1 177 ? -7.221 -2.705 10.541 1.00 98.44 177 TRP A C 1
ATOM 1458 O O . TRP A 1 177 ? -6.630 -2.300 11.539 1.00 98.44 177 TRP A O 1
ATOM 1468 N N . LEU A 1 178 ? -6.586 -3.061 9.426 1.00 97.62 178 LEU A N 1
ATOM 1469 C CA . LEU A 1 178 ? -5.138 -3.165 9.341 1.00 97.62 178 LEU A CA 1
ATOM 1470 C C . LEU A 1 178 ? -4.442 -1.808 9.517 1.00 97.62 178 LEU A C 1
ATOM 1472 O O . LEU A 1 178 ? -3.339 -1.771 10.052 1.00 97.62 178 LEU A O 1
ATOM 1476 N N . ASN A 1 179 ? -5.086 -0.699 9.140 1.00 98.12 179 ASN A N 1
ATOM 1477 C CA . ASN A 1 179 ? -4.573 0.650 9.400 1.00 98.12 179 ASN A CA 1
ATOM 1478 C C . ASN A 1 179 ? -5.005 1.240 10.757 1.00 98.12 179 ASN A C 1
ATOM 1480 O O . ASN A 1 179 ? -4.535 2.330 11.102 1.00 98.12 179 ASN A O 1
ATOM 1484 N N . SER A 1 180 ? -5.869 0.566 11.523 1.00 98.06 180 SER A N 1
ATOM 1485 C CA . SER A 1 180 ? -6.327 1.030 12.840 1.00 98.06 180 SER A CA 1
ATOM 1486 C C . SER A 1 180 ? -5.204 0.999 13.875 1.00 98.06 180 SER A C 1
ATOM 1488 O O . SER A 1 180 ? -4.311 0.152 13.830 1.00 98.06 180 SER A O 1
ATOM 1490 N N . SER A 1 181 ? -5.267 1.894 14.852 1.00 97.38 181 SER A N 1
ATOM 1491 C CA . SER A 1 181 ? -4.307 1.966 15.959 1.00 97.38 181 SER A CA 1
ATOM 1492 C C . SER A 1 181 ? -4.367 0.730 16.861 1.00 97.38 181 SER A C 1
ATOM 1494 O O . SER A 1 181 ? -3.369 0.368 17.476 1.00 97.38 181 SER A O 1
ATOM 1496 N N . ILE A 1 182 ? -5.510 0.036 16.886 1.00 96.00 182 ILE A N 1
ATOM 1497 C CA . ILE A 1 182 ? -5.677 -1.253 17.572 1.00 96.00 182 ILE A CA 1
ATOM 1498 C C . ILE A 1 182 ? -4.805 -2.318 16.900 1.00 96.00 182 ILE A C 1
ATOM 1500 O O . ILE A 1 182 ? -4.084 -3.051 17.577 1.00 96.00 182 ILE A O 1
ATOM 1504 N N . ASN A 1 183 ? -4.812 -2.373 15.566 1.00 95.00 183 ASN A N 1
ATOM 1505 C CA . ASN A 1 183 ? -3.931 -3.281 14.845 1.00 95.00 183 ASN A CA 1
ATOM 1506 C C . ASN A 1 183 ? -2.458 -2.858 14.948 1.00 95.00 183 ASN A C 1
ATOM 1508 O O . ASN A 1 183 ? -1.602 -3.725 15.070 1.00 95.00 183 ASN A O 1
ATOM 1512 N N . ILE A 1 184 ? -2.141 -1.556 14.960 1.00 93.56 184 ILE A N 1
ATOM 1513 C CA . ILE A 1 184 ? -0.760 -1.098 15.203 1.00 93.56 184 ILE A CA 1
ATOM 1514 C C . ILE A 1 184 ? -0.256 -1.562 16.575 1.00 93.56 184 ILE A C 1
ATOM 1516 O O . ILE A 1 184 ? 0.859 -2.070 16.662 1.00 93.56 184 ILE A O 1
ATOM 1520 N N . LEU A 1 185 ? -1.082 -1.467 17.622 1.00 92.50 185 LEU A N 1
ATOM 1521 C CA . LEU A 1 185 ? -0.753 -1.993 18.948 1.00 92.50 185 LEU A CA 1
ATOM 1522 C C . LEU A 1 185 ? -0.485 -3.503 18.907 1.00 92.50 185 LEU A C 1
ATOM 1524 O O . LEU A 1 185 ? 0.525 -3.963 19.435 1.00 92.50 185 LEU A O 1
ATOM 1528 N N . GLN A 1 186 ? -1.362 -4.270 18.251 1.00 90.25 186 GLN A N 1
ATOM 1529 C CA . GLN A 1 186 ? -1.158 -5.707 18.051 1.00 90.25 186 GLN A CA 1
ATOM 1530 C C . GLN A 1 186 ? 0.167 -5.987 17.338 1.00 90.25 186 GLN A C 1
ATOM 1532 O O . GLN A 1 186 ? 0.905 -6.882 17.741 1.00 90.25 186 GLN A O 1
ATOM 1537 N N . LEU A 1 187 ? 0.471 -5.235 16.281 1.00 88.38 187 LEU A N 1
ATOM 1538 C CA . LEU A 1 187 ? 1.699 -5.410 15.526 1.00 88.38 187 LEU A CA 1
ATOM 1539 C C . LEU A 1 187 ? 2.911 -5.137 16.407 1.00 88.38 187 LEU A C 1
ATOM 1541 O O . LEU A 1 187 ? 3.802 -5.973 16.411 1.00 88.38 187 LEU A O 1
ATOM 1545 N N . LEU A 1 188 ? 2.936 -4.041 17.172 1.00 85.50 188 LEU A N 1
ATOM 1546 C CA . LEU A 1 188 ? 4.030 -3.731 18.104 1.00 85.50 188 LEU A CA 1
ATOM 1547 C C . LEU A 1 188 ? 4.223 -4.839 19.146 1.00 85.50 188 LEU A C 1
ATOM 1549 O O . LEU A 1 188 ? 5.351 -5.232 19.412 1.00 85.50 188 LEU A O 1
ATOM 1553 N N . TYR A 1 189 ? 3.130 -5.405 19.664 1.00 82.81 189 TYR A N 1
ATOM 1554 C CA . TYR A 1 189 ? 3.182 -6.537 20.592 1.00 82.81 189 TYR A CA 1
ATOM 1555 C C . TYR A 1 189 ? 3.711 -7.828 19.944 1.00 82.81 189 TYR A C 1
ATOM 1557 O O . TYR A 1 189 ? 4.444 -8.596 20.564 1.00 82.81 189 TYR A O 1
ATOM 1565 N N . MET A 1 190 ? 3.317 -8.099 18.698 1.00 78.12 190 MET A N 1
ATOM 1566 C CA . MET A 1 190 ? 3.733 -9.292 17.952 1.00 78.12 190 MET A CA 1
ATOM 1567 C C . MET A 1 190 ? 5.128 -9.169 17.345 1.00 78.12 190 MET A C 1
ATOM 1569 O O . MET A 1 190 ? 5.750 -10.189 17.037 1.00 78.12 190 MET A O 1
ATOM 1573 N N . GLY A 1 191 ? 5.570 -7.941 17.089 1.00 65.19 191 GLY A N 1
ATOM 1574 C CA . GLY A 1 191 ? 6.815 -7.624 16.422 1.00 65.19 191 GLY A CA 1
ATOM 1575 C C . GLY A 1 191 ? 7.984 -8.175 17.207 1.00 65.19 191 GLY A C 1
ATOM 1576 O O . GLY A 1 191 ? 8.365 -7.634 18.236 1.00 65.19 191 GLY A O 1
ATOM 1577 N N . VAL A 1 192 ? 8.592 -9.235 16.688 1.00 53.44 192 VAL A N 1
ATOM 1578 C CA . VAL A 1 192 ? 9.962 -9.561 17.061 1.00 53.44 192 VAL A CA 1
ATOM 1579 C C . VAL A 1 192 ? 10.815 -8.442 16.472 1.00 53.44 192 VAL A C 1
ATOM 1581 O O . VAL A 1 192 ? 10.773 -8.228 15.259 1.00 53.44 192 VAL A O 1
ATOM 1584 N N . ALA A 1 193 ? 11.532 -7.696 17.315 1.00 51.06 193 ALA A N 1
ATOM 1585 C CA . ALA A 1 193 ? 12.539 -6.752 16.846 1.00 51.06 193 ALA A CA 1
ATOM 1586 C C . ALA A 1 193 ? 13.549 -7.534 15.992 1.00 51.06 193 ALA A C 1
ATOM 1588 O O . ALA A 1 193 ? 14.311 -8.352 16.508 1.00 51.06 193 ALA A O 1
ATOM 1589 N N . CYS A 1 194 ? 13.504 -7.357 14.674 1.00 46.09 194 CYS A N 1
ATOM 1590 C CA . CYS A 1 194 ? 14.425 -8.009 13.753 1.00 46.09 194 CYS A CA 1
ATOM 1591 C C . CYS A 1 194 ? 15.381 -6.942 13.250 1.00 46.09 194 CYS A C 1
ATOM 1593 O O . CYS A 1 194 ? 14.987 -6.172 12.387 1.00 46.09 194 CYS A O 1
ATOM 1595 N N . GLU A 1 195 ? 16.605 -6.912 13.787 1.00 37.69 195 GLU A N 1
ATOM 1596 C CA . GLU A 1 195 ? 17.669 -5.992 13.349 1.00 37.69 195 GLU A CA 1
ATOM 1597 C C . GLU A 1 195 ? 17.171 -4.562 13.187 1.00 37.69 195 GLU A C 1
ATOM 1599 O O . GLU A 1 195 ? 17.112 -3.967 12.115 1.00 37.69 195 GLU A O 1
ATOM 1604 N N . GLY A 1 196 ? 16.756 -4.020 14.308 1.00 50.78 196 GLY A N 1
ATOM 1605 C CA . GLY 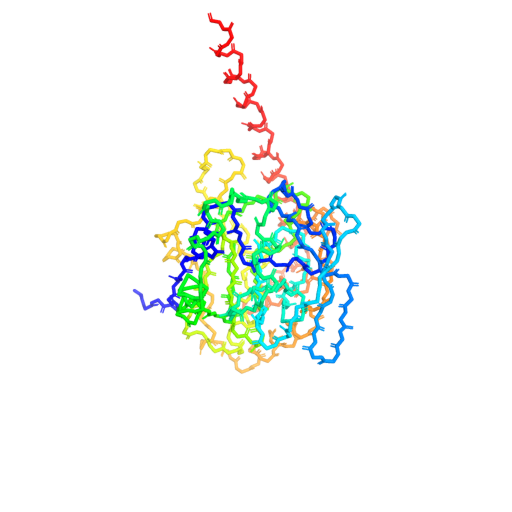A 1 196 ? 16.581 -2.610 14.437 1.00 50.78 196 GLY A CA 1
ATOM 1606 C C . GLY A 1 196 ? 15.143 -2.165 14.701 1.00 50.78 196 GLY A C 1
ATOM 1607 O O . GLY A 1 196 ? 14.382 -2.978 15.232 1.00 50.78 196 GLY A O 1
ATOM 1608 N N . PRO A 1 197 ? 14.718 -0.903 14.405 1.00 49.47 197 PRO A N 1
ATOM 1609 C CA . PRO A 1 197 ? 13.334 -0.462 14.648 1.00 49.47 197 PRO A CA 1
ATOM 1610 C C . PRO A 1 197 ? 12.388 -1.085 13.604 1.00 49.47 197 PRO A C 1
ATOM 1612 O O . PRO A 1 197 ? 11.399 -0.493 13.168 1.00 49.47 197 PRO A O 1
ATOM 1615 N N . TRP A 1 198 ? 12.786 -2.247 13.096 1.00 59.59 198 TRP A N 1
ATOM 1616 C CA . TRP A 1 198 ? 12.333 -2.912 11.905 1.00 59.59 198 TRP A CA 1
ATOM 1617 C C . TRP A 1 198 ? 11.489 -4.075 12.382 1.00 59.59 198 TRP A C 1
ATOM 1619 O O . TRP A 1 198 ? 11.960 -5.020 13.017 1.00 59.59 198 TRP A O 1
ATOM 1629 N N . MET A 1 199 ? 10.212 -4.015 12.041 1.00 72.88 199 MET A N 1
ATOM 1630 C CA . MET A 1 199 ? 9.334 -5.154 12.226 1.00 72.88 199 MET A CA 1
ATOM 1631 C C . MET A 1 199 ? 9.117 -5.780 10.863 1.00 72.88 199 MET A C 1
ATOM 1633 O O . MET A 1 199 ? 8.541 -5.160 9.962 1.00 72.88 199 MET A O 1
ATOM 1637 N N . LYS A 1 200 ? 9.590 -7.012 10.693 1.00 78.75 200 LYS A N 1
ATOM 1638 C CA . LYS A 1 200 ? 9.292 -7.796 9.501 1.00 78.75 200 LYS A CA 1
ATOM 1639 C C . LYS A 1 200 ? 8.178 -8.785 9.816 1.00 78.75 200 LYS A C 1
ATOM 1641 O O . LYS A 1 200 ? 8.350 -9.688 10.621 1.00 78.75 200 LYS A O 1
ATOM 1646 N N . LEU A 1 201 ? 7.041 -8.632 9.147 1.00 83.81 201 LEU A N 1
ATOM 1647 C CA . LEU A 1 201 ? 5.949 -9.594 9.176 1.00 83.81 201 LEU A CA 1
ATOM 1648 C C . LEU A 1 201 ? 6.298 -10.780 8.285 1.00 83.81 201 LEU A C 1
ATOM 1650 O O . LEU A 1 201 ? 6.178 -10.717 7.056 1.00 83.81 201 LEU A O 1
ATOM 1654 N N . HIS A 1 202 ? 6.751 -11.852 8.925 1.00 82.19 202 HIS A N 1
ATOM 1655 C CA . HIS A 1 202 ? 6.935 -13.155 8.302 1.00 82.19 202 HIS A CA 1
ATOM 1656 C C . HIS A 1 202 ? 5.590 -13.856 8.069 1.00 82.19 202 HIS A C 1
ATOM 1658 O O . HIS A 1 202 ? 4.578 -13.500 8.669 1.00 82.19 202 HIS A O 1
ATOM 1664 N N . ASP A 1 203 ? 5.582 -14.851 7.186 1.00 83.31 203 ASP A N 1
ATOM 1665 C CA . ASP A 1 203 ? 4.395 -15.634 6.827 1.00 83.31 203 ASP A CA 1
ATOM 1666 C C . ASP A 1 203 ? 3.711 -16.254 8.054 1.00 83.31 203 ASP A C 1
ATOM 1668 O O . ASP A 1 203 ? 2.521 -16.034 8.261 1.00 83.31 203 ASP A O 1
ATOM 1672 N N . TYR A 1 204 ? 4.473 -16.907 8.935 1.00 82.69 204 TYR A N 1
ATOM 1673 C CA . TYR A 1 204 ? 3.958 -17.518 10.165 1.00 82.69 204 TYR A CA 1
ATOM 1674 C C . TYR A 1 204 ? 3.350 -16.502 11.147 1.00 82.69 204 TYR A C 1
ATOM 1676 O O . TYR A 1 204 ? 2.597 -16.873 12.047 1.00 82.69 204 TYR A O 1
ATOM 1684 N N . MET A 1 205 ? 3.695 -15.214 11.025 1.00 84.75 205 MET A N 1
ATOM 1685 C CA . MET A 1 205 ? 3.112 -14.164 11.864 1.00 84.75 205 MET A CA 1
ATOM 1686 C C . MET A 1 205 ? 1.713 -13.782 11.388 1.00 84.75 205 MET A C 1
ATOM 1688 O O . MET A 1 205 ? 0.911 -13.339 12.206 1.00 84.75 205 MET A O 1
ATOM 1692 N N . LEU A 1 206 ? 1.397 -13.969 10.103 1.00 87.50 206 LEU A N 1
ATOM 1693 C CA . LEU A 1 206 ? 0.066 -13.677 9.569 1.00 87.50 206 LEU A CA 1
ATOM 1694 C C . LEU A 1 206 ? -0.995 -14.588 10.190 1.00 87.50 206 LEU A C 1
ATOM 1696 O O . LEU A 1 206 ? -2.074 -14.109 10.523 1.00 87.50 206 LEU A O 1
ATOM 1700 N N . ASP A 1 207 ? -0.654 -15.850 10.455 1.00 84.38 207 ASP A N 1
ATOM 1701 C CA . ASP A 1 207 ? -1.538 -16.809 11.133 1.00 84.38 207 ASP A CA 1
ATOM 1702 C C . ASP A 1 207 ? -1.838 -16.429 12.593 1.00 84.38 207 ASP A C 1
ATOM 1704 O O . ASP A 1 207 ? -2.770 -16.955 13.203 1.00 84.38 207 ASP A O 1
ATOM 1708 N N . ARG A 1 208 ? -1.046 -15.517 13.170 1.00 84.94 208 ARG A N 1
ATOM 1709 C CA . ARG A 1 208 ? -1.204 -15.018 14.542 1.00 84.94 208 ARG A CA 1
ATOM 1710 C C . ARG A 1 208 ? -1.921 -13.670 14.607 1.00 84.94 208 ARG A C 1
ATOM 1712 O O . ARG A 1 208 ? -2.280 -13.258 15.707 1.00 84.94 208 ARG A O 1
ATOM 1719 N N . LEU A 1 209 ? -2.112 -12.984 13.475 1.00 88.00 209 LEU A N 1
ATOM 1720 C CA . LEU A 1 209 ? -2.817 -11.705 13.444 1.00 88.00 209 LEU A CA 1
ATOM 1721 C C . LEU A 1 209 ? -4.297 -11.923 13.753 1.00 88.00 209 LEU A C 1
ATOM 1723 O O . LEU A 1 209 ? -5.017 -12.594 13.015 1.00 88.00 209 LEU A O 1
ATOM 1727 N N . LEU A 1 210 ? -4.768 -11.291 14.821 1.00 90.88 210 LEU A N 1
ATOM 1728 C CA . LEU A 1 210 ? -6.184 -11.190 15.119 1.00 90.88 210 LEU A CA 1
ATOM 1729 C C . LEU A 1 210 ? -6.794 -10.151 14.182 1.00 90.88 210 LEU A C 1
ATOM 1731 O O . LEU A 1 210 ? -6.422 -8.972 14.186 1.00 90.88 210 LEU A O 1
ATOM 1735 N N . VAL A 1 211 ? -7.730 -10.613 13.365 1.00 93.00 211 VAL A N 1
ATOM 1736 C CA . VAL A 1 211 ? -8.498 -9.791 12.435 1.00 93.00 211 VAL A CA 1
ATOM 1737 C C . VAL A 1 211 ? -9.986 -10.090 12.626 1.00 93.00 211 VAL A C 1
ATOM 1739 O O . VAL A 1 211 ? -10.349 -11.258 12.786 1.00 93.00 211 VAL A O 1
ATOM 1742 N N . PRO A 1 212 ? -10.864 -9.072 12.632 1.00 92.75 212 PRO A N 1
ATOM 1743 C CA . PRO A 1 212 ? -12.302 -9.288 12.617 1.00 92.75 212 PRO A CA 1
ATOM 1744 C C . PRO A 1 212 ? -12.696 -10.094 11.382 1.00 92.75 212 PRO A C 1
ATOM 1746 O O . PRO A 1 212 ? -12.268 -9.760 10.278 1.00 92.75 212 PRO A O 1
ATOM 1749 N N . ASP A 1 213 ? -13.523 -11.126 11.555 1.00 93.62 213 ASP A N 1
ATOM 1750 C CA . ASP A 1 213 ? -14.139 -11.826 10.427 1.00 93.62 213 ASP A CA 1
ATOM 1751 C C . ASP A 1 213 ? -15.253 -10.939 9.844 1.00 93.62 213 ASP A C 1
ATOM 1753 O O . ASP A 1 213 ? -16.279 -10.744 10.507 1.00 93.62 213 ASP A O 1
ATOM 1757 N N . PRO A 1 214 ? -15.115 -10.410 8.611 1.00 93.50 214 PRO A N 1
ATOM 1758 C CA . PRO A 1 214 ? -16.132 -9.548 8.018 1.00 93.50 214 PRO A CA 1
ATOM 1759 C C . PRO A 1 214 ? -17.490 -10.243 7.850 1.00 93.50 214 PRO A C 1
ATOM 1761 O O . PRO A 1 214 ? -18.513 -9.563 7.781 1.00 93.50 214 PRO A O 1
ATOM 1764 N N . LYS A 1 215 ? -17.523 -11.584 7.816 1.00 92.38 215 LYS A N 1
ATOM 1765 C CA . LYS A 1 215 ? -18.763 -12.375 7.731 1.00 92.38 215 LYS A CA 1
ATOM 1766 C C . LYS A 1 215 ? -19.524 -12.439 9.054 1.00 92.38 215 LYS A C 1
ATOM 1768 O O . LYS A 1 215 ? -20.717 -12.727 9.040 1.00 92.38 215 LYS A O 1
ATOM 1773 N N . ALA A 1 216 ? -18.850 -12.182 10.173 1.00 94.50 216 ALA A N 1
ATOM 1774 C CA . ALA A 1 216 ? -19.456 -12.158 11.500 1.00 94.50 216 ALA A CA 1
ATOM 1775 C C . ALA A 1 216 ? -20.054 -10.785 11.859 1.00 94.50 216 ALA A C 1
ATOM 1777 O O . ALA A 1 216 ? -20.759 -10.670 12.859 1.00 94.50 216 ALA A O 1
ATOM 1778 N N . LEU A 1 217 ? -19.788 -9.749 11.055 1.00 96.81 217 LEU A N 1
ATOM 1779 C CA . LEU A 1 217 ? -20.330 -8.408 11.262 1.00 96.81 217 LEU A CA 1
ATOM 1780 C C . LEU A 1 217 ? -21.830 -8.368 10.968 1.00 96.81 217 LEU A C 1
ATOM 1782 O O . LEU A 1 217 ? -22.309 -8.913 9.970 1.00 96.81 217 LEU A O 1
ATOM 1786 N N . THR A 1 218 ? -22.579 -7.640 11.791 1.00 97.69 218 THR A N 1
ATOM 1787 C CA . THR A 1 218 ? -23.980 -7.339 11.487 1.00 97.69 218 THR A CA 1
ATOM 1788 C C . THR A 1 218 ? -24.082 -6.454 10.236 1.00 97.69 218 THR A C 1
ATOM 1790 O O . THR A 1 218 ? -23.168 -5.675 9.942 1.00 97.69 218 THR A O 1
ATOM 1793 N N . PRO A 1 219 ? -25.220 -6.468 9.513 1.00 97.62 219 PRO A N 1
ATOM 1794 C CA . PRO A 1 219 ? -25.414 -5.594 8.354 1.00 97.62 219 PRO A CA 1
ATOM 1795 C C . PRO A 1 219 ? -25.198 -4.105 8.664 1.00 97.62 219 PRO A C 1
ATOM 1797 O O . PRO A 1 219 ? -24.685 -3.363 7.829 1.00 97.62 219 PRO A O 1
ATOM 1800 N N . LYS A 1 220 ? -25.548 -3.672 9.884 1.00 97.88 220 LYS A N 1
ATOM 1801 C CA . LYS A 1 220 ? -25.363 -2.291 10.344 1.00 97.88 220 LYS A CA 1
ATOM 1802 C C . LYS A 1 220 ? -23.885 -1.946 10.539 1.00 97.88 220 LYS A C 1
ATOM 1804 O O . LYS A 1 220 ? -23.456 -0.886 10.095 1.00 97.88 220 LYS A O 1
ATOM 1809 N N . GLU A 1 221 ? -23.116 -2.826 11.174 1.00 98.38 221 GLU A N 1
ATOM 1810 C CA . GLU A 1 221 ? -21.668 -2.643 11.358 1.00 98.38 221 GLU A CA 1
ATOM 1811 C C . GLU A 1 221 ? -20.939 -2.656 10.017 1.00 98.38 221 GLU A C 1
ATOM 1813 O O . GLU A 1 221 ? -20.109 -1.785 9.760 1.00 98.38 221 GLU A O 1
ATOM 1818 N N . LYS A 1 222 ? -21.307 -3.586 9.125 1.00 98.31 222 LYS A N 1
ATOM 1819 C CA . LYS A 1 222 ? -20.749 -3.654 7.772 1.00 98.31 222 LYS A CA 1
ATOM 1820 C C . LYS A 1 222 ? -21.001 -2.356 7.001 1.00 98.31 222 LYS A C 1
ATOM 1822 O O . LYS A 1 222 ? -20.070 -1.791 6.430 1.00 98.31 222 LYS A O 1
ATOM 1827 N N . ALA A 1 223 ? -22.240 -1.859 7.014 1.00 98.31 223 ALA A N 1
ATOM 1828 C CA . ALA A 1 223 ? -22.605 -0.611 6.346 1.00 98.31 223 ALA A CA 1
ATOM 1829 C C . ALA A 1 223 ? -21.841 0.596 6.913 1.00 98.31 223 ALA A C 1
ATOM 1831 O O . ALA A 1 223 ? -21.365 1.436 6.149 1.00 98.31 223 ALA A O 1
ATOM 1832 N N . GLU A 1 224 ? -21.682 0.665 8.235 1.00 98.44 224 GLU A N 1
ATOM 1833 C CA . GLU A 1 224 ? -20.947 1.747 8.889 1.00 98.44 224 GLU A CA 1
ATOM 1834 C C . GLU A 1 224 ? -19.454 1.730 8.536 1.00 98.44 224 GLU A C 1
ATOM 1836 O O . GLU A 1 224 ? -18.900 2.762 8.157 1.00 98.44 224 GLU A O 1
ATOM 1841 N N . LEU A 1 225 ? -18.806 0.565 8.569 1.00 98.75 225 LEU A N 1
ATOM 1842 C CA . LEU A 1 225 ? -17.396 0.434 8.193 1.00 98.75 225 LEU A CA 1
ATOM 1843 C C . LEU A 1 225 ? -17.166 0.764 6.712 1.00 98.75 225 LEU A C 1
ATOM 1845 O O . LEU A 1 225 ? -16.209 1.460 6.377 1.00 98.75 225 LEU A O 1
ATOM 1849 N N . LEU A 1 226 ? -18.061 0.338 5.816 1.00 98.75 226 LEU A N 1
ATOM 1850 C CA . LEU A 1 226 ? -17.989 0.710 4.398 1.00 98.75 226 LEU A CA 1
ATOM 1851 C C . LEU A 1 226 ? -18.179 2.219 4.191 1.00 98.75 226 LEU A C 1
ATOM 1853 O O . LEU A 1 226 ? -17.485 2.819 3.368 1.00 98.75 226 LEU A O 1
ATOM 1857 N N . ARG A 1 227 ? -19.078 2.851 4.954 1.00 98.69 227 ARG A N 1
ATOM 1858 C CA . ARG A 1 227 ? -19.263 4.308 4.948 1.00 98.69 227 ARG A CA 1
ATOM 1859 C C . ARG A 1 227 ? -17.994 5.026 5.405 1.00 98.69 227 ARG A C 1
ATOM 1861 O O . ARG A 1 227 ? -17.569 5.968 4.741 1.00 98.69 227 ARG A O 1
ATOM 1868 N N . VAL A 1 228 ? -17.372 4.572 6.494 1.00 98.81 228 VAL A N 1
ATOM 1869 C CA . VAL A 1 228 ? -16.096 5.119 6.985 1.00 98.81 228 VAL A CA 1
ATOM 1870 C C . VAL A 1 228 ? -15.011 4.972 5.926 1.00 98.81 228 VAL A C 1
ATOM 1872 O O . VAL A 1 228 ? -14.376 5.968 5.597 1.00 98.81 228 VAL A O 1
ATOM 1875 N N . PHE A 1 229 ? -14.869 3.790 5.318 1.00 98.75 229 PHE A N 1
ATOM 1876 C CA . PHE A 1 229 ? -13.903 3.569 4.243 1.00 98.75 229 PHE A CA 1
ATOM 1877 C C . PHE A 1 229 ? -14.102 4.563 3.099 1.00 98.75 229 PHE A C 1
ATOM 1879 O O . PHE A 1 229 ? -13.155 5.235 2.704 1.00 98.75 229 PHE A O 1
ATOM 1886 N N . ASN A 1 230 ? -15.330 4.707 2.597 1.00 98.56 230 ASN A N 1
ATOM 1887 C CA . ASN A 1 230 ? -15.621 5.626 1.496 1.00 98.56 230 ASN A CA 1
ATOM 1888 C C . ASN A 1 230 ? -15.309 7.089 1.844 1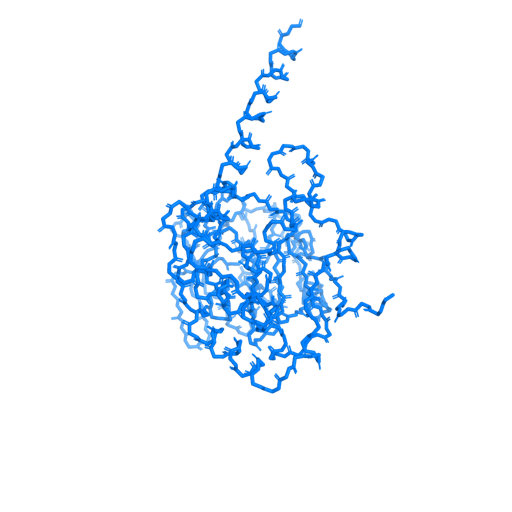.00 98.56 230 ASN A C 1
ATOM 1890 O O . ASN A 1 230 ? -14.920 7.846 0.960 1.00 98.56 230 ASN A O 1
ATOM 1894 N N . ASN A 1 231 ? -15.434 7.476 3.114 1.00 98.31 231 ASN A N 1
ATOM 1895 C CA . ASN A 1 231 ? -15.101 8.824 3.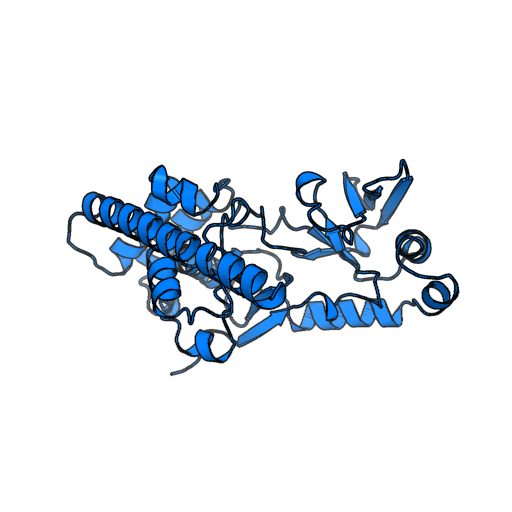572 1.00 98.31 231 ASN A CA 1
ATOM 1896 C C . ASN A 1 231 ? -13.594 9.040 3.764 1.00 98.31 231 ASN A C 1
ATOM 1898 O O . ASN A 1 231 ? -13.138 10.176 3.684 1.00 98.31 231 ASN A O 1
ATOM 1902 N N . THR A 1 232 ? -12.821 7.985 4.036 1.00 98.06 232 THR A N 1
ATOM 1903 C CA . THR A 1 232 ? -11.385 8.094 4.347 1.00 98.06 232 THR A CA 1
ATOM 1904 C C . THR A 1 232 ? -10.461 7.629 3.227 1.00 98.06 232 THR A C 1
ATOM 1906 O O . THR A 1 232 ? -9.262 7.883 3.296 1.00 98.06 232 THR A O 1
ATOM 1909 N N . LYS A 1 233 ? -10.976 6.936 2.207 1.00 97.81 233 LYS A N 1
ATOM 1910 C CA . LYS A 1 233 ? -10.166 6.223 1.207 1.00 97.81 233 LYS A CA 1
ATOM 1911 C C . LYS A 1 233 ? -9.175 7.100 0.431 1.00 97.81 233 LYS A C 1
ATOM 1913 O O . LYS A 1 233 ? -8.068 6.650 0.150 1.00 97.81 233 LYS A O 1
ATOM 1918 N N . GLU A 1 234 ? -9.557 8.342 0.144 1.00 97.25 234 GLU A N 1
ATOM 1919 C CA . GLU A 1 234 ? -8.781 9.322 -0.635 1.00 97.25 234 GLU A CA 1
ATOM 1920 C C . GLU A 1 234 ? -8.157 10.419 0.243 1.00 97.25 234 GLU A C 1
ATOM 1922 O O . GLU A 1 234 ? -7.540 11.355 -0.263 1.00 97.25 234 GLU A O 1
ATOM 1927 N N . ILE A 1 235 ? -8.301 10.319 1.569 1.00 97.38 235 ILE A N 1
ATOM 1928 C CA . ILE A 1 235 ? -7.673 11.263 2.491 1.00 97.38 235 ILE A CA 1
ATOM 1929 C C . ILE A 1 235 ? -6.164 11.030 2.502 1.00 97.38 235 ILE A C 1
ATOM 1931 O O . ILE A 1 235 ? -5.707 9.898 2.639 1.00 97.38 235 ILE A O 1
ATOM 1935 N N . ILE A 1 236 ? -5.407 12.124 2.416 1.00 96.50 236 ILE A N 1
ATOM 1936 C CA . ILE A 1 236 ? -3.954 12.132 2.581 1.00 96.50 236 ILE A CA 1
ATOM 1937 C C . ILE A 1 236 ? -3.621 12.030 4.073 1.00 96.50 236 ILE A C 1
ATOM 1939 O O . ILE A 1 236 ? -3.837 12.970 4.844 1.00 96.50 236 ILE A O 1
ATOM 1943 N N . PHE A 1 237 ? -3.069 10.893 4.475 1.00 97.06 237 PHE A N 1
ATOM 1944 C CA . PHE A 1 237 ? -2.532 10.640 5.803 1.00 97.06 237 PHE A CA 1
ATOM 1945 C C . PHE A 1 237 ? -1.058 11.043 5.867 1.00 97.06 237 PHE A C 1
ATOM 1947 O O . PHE A 1 237 ? -0.244 10.677 5.019 1.00 97.06 237 PHE A O 1
ATOM 1954 N N . ARG A 1 238 ? -0.696 11.778 6.921 1.00 96.38 238 ARG A N 1
ATOM 1955 C CA . ARG A 1 238 ? 0.710 12.071 7.241 1.00 96.38 238 ARG A CA 1
ATOM 1956 C C . ARG A 1 238 ? 1.414 10.820 7.781 1.00 96.38 238 ARG A C 1
ATOM 1958 O O . ARG A 1 238 ? 0.802 9.761 7.859 1.00 96.38 238 ARG A O 1
ATOM 1965 N N . SER A 1 239 ? 2.681 10.908 8.181 1.00 94.94 239 SER A N 1
ATOM 1966 C CA . SER A 1 239 ? 3.370 9.768 8.817 1.00 94.94 239 SER A CA 1
ATOM 1967 C C . SER A 1 239 ? 2.618 9.253 10.059 1.00 94.94 239 SER A C 1
ATOM 1969 O O . SER A 1 239 ? 1.915 10.028 10.712 1.00 94.94 239 SER A O 1
ATOM 1971 N N . PHE A 1 240 ? 2.765 7.973 10.426 1.00 91.75 240 PHE A N 1
ATOM 1972 C CA . PHE A 1 240 ? 2.134 7.416 11.639 1.00 91.75 240 PHE A CA 1
ATOM 1973 C C . PHE A 1 240 ? 2.456 8.231 12.892 1.00 91.75 240 PHE A C 1
ATOM 1975 O O . PHE A 1 240 ? 1.554 8.578 13.651 1.00 91.75 240 PHE A O 1
ATOM 1982 N N . MET A 1 241 ? 3.730 8.587 13.073 1.00 94.31 241 MET A N 1
ATOM 1983 C CA . MET A 1 241 ? 4.171 9.400 14.207 1.00 94.31 241 MET A CA 1
ATOM 1984 C C . MET A 1 241 ? 3.437 10.733 14.276 1.00 94.31 241 MET A C 1
ATOM 1986 O O . MET A 1 241 ? 2.996 11.154 15.344 1.00 94.31 241 MET A O 1
ATOM 1990 N N . GLU A 1 242 ? 3.271 11.395 13.135 1.00 96.75 242 GLU A N 1
ATOM 1991 C CA . GLU A 1 242 ? 2.549 12.657 13.086 1.00 96.75 242 GLU A CA 1
ATOM 1992 C C . GLU A 1 242 ? 1.052 12.470 13.341 1.00 96.75 242 GLU A C 1
ATOM 1994 O O . GLU A 1 242 ? 0.465 13.253 14.088 1.00 96.75 242 GLU A O 1
ATOM 1999 N N . GLN A 1 243 ? 0.442 11.411 12.800 1.00 97.31 243 GLN A N 1
ATOM 2000 C CA . GLN A 1 243 ? -0.960 11.077 13.063 1.00 97.31 243 GLN A CA 1
ATOM 2001 C C . GLN A 1 243 ? -1.223 10.873 14.563 1.00 97.31 243 GLN A C 1
ATOM 2003 O O . GLN A 1 243 ? -2.214 11.391 15.079 1.00 97.31 243 GLN A O 1
ATOM 2008 N N . PHE A 1 244 ? -0.338 10.169 15.278 1.00 97.00 244 PHE A N 1
ATOM 2009 C CA . PHE A 1 244 ? -0.477 9.951 16.721 1.00 97.00 244 PHE A CA 1
ATOM 2010 C C . PHE A 1 244 ? -0.247 11.235 17.523 1.00 97.00 244 PHE A C 1
ATOM 2012 O O . PHE A 1 244 ? -1.115 11.631 18.304 1.00 97.00 244 PHE A O 1
ATOM 2019 N N . LYS A 1 245 ? 0.860 11.947 17.275 1.00 96.56 245 LYS A N 1
ATOM 2020 C CA . LYS A 1 245 ? 1.207 13.190 17.991 1.00 96.56 245 LYS A CA 1
ATOM 2021 C C . LYS A 1 245 ? 0.155 14.284 17.835 1.00 96.56 245 LYS A C 1
ATOM 2023 O O . LYS A 1 245 ? -0.154 14.996 18.788 1.00 96.56 245 LYS A O 1
ATOM 2028 N N . THR A 1 246 ? -0.401 14.420 16.633 1.00 96.94 246 THR A N 1
ATOM 2029 C CA . THR A 1 246 ? -1.411 15.443 16.325 1.00 96.94 246 THR A CA 1
ATOM 2030 C C . THR A 1 246 ? -2.841 14.971 16.570 1.00 96.94 246 THR A C 1
ATOM 2032 O O . THR A 1 246 ? -3.769 15.768 16.429 1.00 96.94 246 THR A O 1
ATOM 2035 N N . ARG A 1 247 ? -3.031 13.706 16.978 1.00 96.69 247 ARG A N 1
ATOM 2036 C CA . ARG A 1 247 ? -4.345 13.091 17.210 1.00 96.69 247 ARG A CA 1
ATOM 2037 C C . ARG A 1 247 ? -5.252 13.221 15.985 1.00 96.69 247 ARG A C 1
ATOM 2039 O O . ARG A 1 247 ? -6.385 13.700 16.091 1.00 96.69 247 ARG A O 1
ATOM 2046 N N . ASP A 1 248 ? -4.727 12.811 14.831 1.00 97.38 248 ASP A N 1
ATOM 2047 C CA . ASP A 1 248 ? -5.359 12.994 13.526 1.00 97.38 248 ASP A CA 1
ATOM 2048 C C . ASP A 1 248 ? -6.838 12.566 13.530 1.00 97.38 248 ASP A C 1
ATOM 2050 O O . ASP A 1 248 ? -7.214 11.479 13.983 1.00 97.38 248 ASP A O 1
ATOM 2054 N N . LYS A 1 249 ? -7.701 13.455 13.026 1.00 97.31 249 LYS A N 1
ATOM 2055 C CA . LYS A 1 249 ? -9.160 13.276 13.070 1.00 97.31 249 LYS A CA 1
ATOM 2056 C C . LYS A 1 249 ? -9.626 12.114 12.193 1.00 97.31 249 LYS A C 1
ATOM 2058 O O . LYS A 1 249 ? -10.623 11.465 12.521 1.00 97.31 249 LYS A O 1
ATOM 2063 N N . ASN A 1 250 ? -8.921 11.838 11.100 1.00 96.94 250 ASN A N 1
ATOM 2064 C CA . ASN A 1 250 ? -9.276 10.772 10.169 1.00 96.94 250 ASN A CA 1
ATOM 2065 C C . ASN A 1 250 ? -8.899 9.416 10.765 1.00 96.94 250 ASN A C 1
ATOM 2067 O O . ASN A 1 250 ? -9.729 8.510 10.779 1.00 96.94 250 ASN A O 1
ATOM 2071 N N . ARG A 1 251 ? -7.723 9.313 11.396 1.00 97.62 251 ARG A N 1
ATOM 2072 C CA . ARG A 1 251 ? -7.350 8.154 12.218 1.00 97.62 251 ARG A CA 1
ATOM 2073 C C . ARG A 1 251 ? -8.348 7.918 13.350 1.00 97.62 251 ARG A C 1
ATOM 2075 O O . ARG A 1 251 ? -8.873 6.814 13.460 1.00 97.62 251 ARG A O 1
ATOM 2082 N N . LYS A 1 252 ? -8.715 8.960 14.113 1.00 98.00 252 LYS A N 1
ATOM 2083 C CA . LYS A 1 252 ? -9.790 8.859 15.124 1.00 98.00 252 LYS A CA 1
ATOM 2084 C C . LYS A 1 252 ? -11.089 8.327 14.534 1.00 98.00 252 LYS A C 1
ATOM 2086 O O . LYS A 1 252 ? -11.741 7.517 15.173 1.00 98.00 252 LYS A O 1
ATOM 2091 N N . THR A 1 253 ? -11.472 8.748 13.333 1.00 98.38 253 THR A N 1
ATOM 2092 C CA . THR A 1 253 ? -12.697 8.253 12.686 1.00 98.38 253 THR A CA 1
ATOM 2093 C C . THR A 1 253 ? -12.641 6.741 12.454 1.00 98.38 253 THR A C 1
ATOM 2095 O O . THR A 1 253 ? -13.598 6.045 12.789 1.00 98.38 253 THR A O 1
ATOM 2098 N N . ILE A 1 254 ? -11.511 6.230 11.958 1.00 98.62 254 ILE A N 1
ATOM 2099 C CA . ILE A 1 254 ? -11.289 4.791 11.754 1.00 98.62 254 ILE A CA 1
ATOM 2100 C C . ILE A 1 254 ? -11.312 4.043 13.093 1.00 98.62 254 ILE A C 1
ATOM 2102 O O . ILE A 1 254 ? -12.028 3.054 13.242 1.00 98.62 254 ILE A O 1
ATOM 2106 N N . ASP A 1 255 ? -10.571 4.533 14.085 1.00 98.62 255 ASP A N 1
ATOM 2107 C CA . ASP A 1 255 ? -10.423 3.844 15.367 1.00 98.62 255 ASP A CA 1
ATOM 2108 C C . ASP A 1 255 ? -11.716 3.853 16.195 1.00 98.62 255 ASP A C 1
ATOM 2110 O O . ASP A 1 255 ? -12.055 2.843 16.814 1.00 98.62 255 ASP A O 1
ATOM 2114 N N . ARG A 1 256 ? -12.500 4.942 16.155 1.00 98.56 256 ARG A N 1
ATOM 2115 C CA . ARG A 1 256 ? -13.832 4.986 16.784 1.00 98.56 256 ARG A CA 1
ATOM 2116 C C . ARG A 1 256 ? -14.777 3.957 16.179 1.00 98.56 256 ARG A C 1
ATOM 2118 O O . ARG A 1 256 ? -15.487 3.288 16.928 1.00 98.56 256 ARG A O 1
ATOM 2125 N N . ALA A 1 257 ? -14.779 3.825 14.851 1.00 98.44 257 ALA A N 1
ATOM 2126 C CA . ALA A 1 257 ? -15.630 2.855 14.170 1.00 98.44 257 ALA A CA 1
ATOM 2127 C C . ALA A 1 257 ? -15.311 1.428 14.636 1.00 98.44 257 ALA A C 1
ATOM 2129 O O . ALA A 1 257 ? -16.219 0.665 14.962 1.00 98.44 257 ALA A O 1
ATOM 2130 N N . TRP A 1 258 ? -14.025 1.093 14.774 1.00 98.38 258 TRP A N 1
ATOM 2131 C CA . TRP A 1 258 ? -13.620 -0.209 15.299 1.00 98.38 258 TRP A CA 1
ATOM 2132 C C . TRP A 1 258 ? -13.953 -0.409 16.770 1.00 98.38 258 TRP A C 1
ATOM 2134 O O . TRP A 1 258 ? -14.467 -1.466 17.120 1.00 98.38 258 TRP A O 1
ATOM 2144 N N . LEU A 1 259 ? -13.731 0.584 17.632 1.00 98.25 259 LEU A N 1
ATOM 2145 C CA . LEU A 1 259 ? -14.107 0.477 19.045 1.00 98.25 259 LEU A CA 1
ATOM 2146 C C . LEU A 1 259 ? -15.612 0.249 19.223 1.00 98.25 259 LEU A C 1
ATOM 2148 O O . LEU A 1 259 ? -16.014 -0.540 20.079 1.00 98.25 259 LEU A O 1
ATOM 2152 N N . GLN A 1 260 ? -16.438 0.885 18.391 1.00 97.44 260 GLN A N 1
ATOM 2153 C CA . GLN A 1 260 ? -17.881 0.668 18.388 1.00 97.44 260 GLN A CA 1
ATOM 2154 C C . GLN A 1 260 ? -18.241 -0.769 17.986 1.00 97.44 260 GLN A C 1
ATOM 2156 O O . GLN A 1 260 ? -19.044 -1.398 18.674 1.00 97.44 260 GLN A O 1
ATOM 2161 N N . VAL A 1 261 ? -17.641 -1.289 16.910 1.00 97.38 261 VAL A N 1
ATOM 2162 C CA . VAL A 1 261 ? -17.851 -2.670 16.430 1.00 97.38 261 VAL A CA 1
ATOM 2163 C C . VAL A 1 261 ? -17.371 -3.697 17.458 1.00 97.38 261 VAL A C 1
ATOM 2165 O O . VAL A 1 261 ? -18.030 -4.702 17.696 1.00 97.38 261 VAL A O 1
ATOM 2168 N N . LEU A 1 262 ? -16.261 -3.418 18.141 1.00 96.06 262 LEU A N 1
ATOM 2169 C CA . LEU A 1 262 ? -15.750 -4.243 19.240 1.00 96.06 262 LEU A CA 1
ATOM 2170 C C . LEU A 1 262 ? -16.579 -4.111 20.531 1.00 96.06 262 LEU A C 1
ATOM 2172 O O . LEU A 1 262 ? -16.275 -4.761 21.529 1.00 96.06 262 LEU A O 1
ATOM 2176 N N . GLY A 1 263 ? -17.617 -3.269 20.539 1.00 96.12 263 GLY A N 1
ATOM 2177 C CA . GLY A 1 263 ? -18.529 -3.116 21.667 1.00 96.12 263 GLY A CA 1
ATOM 2178 C C . GLY A 1 263 ? -17.946 -2.362 22.863 1.00 96.12 263 GLY A C 1
ATOM 2179 O O . GLY A 1 263 ? -18.496 -2.479 23.960 1.00 96.12 263 GLY A O 1
ATOM 2180 N N . TYR A 1 264 ? -16.876 -1.580 22.682 1.00 97.38 264 TYR A N 1
ATOM 2181 C CA . TYR A 1 264 ? -16.269 -0.785 23.752 1.00 97.38 264 TYR A CA 1
ATOM 2182 C C . TYR A 1 264 ? -17.284 0.207 24.350 1.00 97.38 264 TYR A C 1
ATOM 2184 O O . TYR A 1 264 ? -17.987 0.910 23.624 1.00 97.38 264 TYR A O 1
ATOM 2192 N N . LYS A 1 265 ? -17.385 0.243 25.688 1.00 95.88 265 LYS A N 1
ATOM 2193 C CA . LYS A 1 265 ? -18.390 1.035 26.434 1.00 95.88 265 LYS A CA 1
ATOM 2194 C C . LYS A 1 265 ? -17.819 2.217 27.220 1.00 95.88 265 LYS A C 1
ATOM 2196 O O . LYS A 1 265 ? -18.589 2.950 27.831 1.00 95.88 265 LYS A O 1
ATOM 2201 N N . GLY A 1 266 ? -16.496 2.367 27.256 1.00 96.00 266 GLY A N 1
ATOM 2202 C CA . GLY A 1 266 ? -15.844 3.463 27.972 1.00 96.00 266 GLY A CA 1
ATOM 2203 C C . GLY A 1 266 ? -15.865 4.777 27.192 1.00 96.00 266 GLY A C 1
ATOM 2204 O O . GLY A 1 266 ? -16.410 4.859 26.091 1.00 96.00 266 GLY A O 1
ATOM 2205 N N . ASP A 1 267 ? -15.206 5.796 27.746 1.00 97.19 267 ASP A N 1
ATOM 2206 C CA . ASP A 1 267 ? -14.938 7.037 27.021 1.00 97.19 267 ASP A CA 1
ATOM 2207 C C . ASP A 1 267 ? -13.960 6.752 25.872 1.00 97.19 267 ASP A C 1
ATOM 2209 O O . ASP A 1 267 ? -12.788 6.417 26.076 1.00 97.19 267 ASP A O 1
ATOM 2213 N N . VAL A 1 268 ? -14.488 6.819 24.653 1.00 97.19 268 VAL A N 1
ATOM 2214 C CA . VAL A 1 268 ? -13.757 6.538 23.418 1.00 97.19 268 VAL A CA 1
ATOM 2215 C C . VAL A 1 268 ? -12.651 7.565 23.187 1.00 97.19 268 VAL A C 1
ATOM 2217 O O . VAL A 1 268 ? -11.557 7.194 22.768 1.00 97.19 268 VAL A O 1
ATOM 2220 N N . ASP A 1 269 ? -12.901 8.839 23.476 1.00 96.31 269 ASP A N 1
ATOM 2221 C CA . ASP A 1 269 ? -11.956 9.914 23.175 1.00 96.31 269 ASP A CA 1
ATOM 2222 C C . ASP A 1 269 ? -10.796 9.904 24.157 1.00 96.31 269 ASP A C 1
ATOM 2224 O O . ASP A 1 269 ? -9.638 9.949 23.736 1.00 96.31 269 ASP A O 1
ATOM 2228 N N . GLN A 1 270 ? -11.095 9.726 25.443 1.00 97.50 270 GLN A N 1
ATOM 2229 C CA . GLN A 1 270 ? -10.067 9.557 26.463 1.00 97.50 270 GLN A CA 1
ATOM 2230 C C . GLN A 1 270 ? -9.205 8.315 26.195 1.00 97.50 270 GLN A C 1
ATOM 2232 O O . GLN A 1 270 ? -7.980 8.362 26.336 1.00 97.50 270 GLN A O 1
ATOM 2237 N N . PHE A 1 271 ? -9.826 7.201 25.792 1.00 98.12 271 PHE A N 1
ATOM 2238 C CA . PHE A 1 271 ? -9.097 5.982 25.455 1.00 98.12 271 PHE A CA 1
ATOM 2239 C C . PHE A 1 271 ? -8.164 6.186 24.261 1.00 98.12 271 PHE A C 1
ATOM 2241 O O . PHE A 1 271 ? -6.988 5.831 24.353 1.00 98.12 271 PHE A O 1
ATOM 2248 N N . LEU A 1 272 ? -8.666 6.761 23.164 1.00 98.19 272 LEU A N 1
ATOM 2249 C CA . LEU A 1 272 ? -7.871 6.989 21.957 1.00 98.19 272 LEU A CA 1
ATOM 2250 C C . LEU A 1 272 ? -6.741 7.987 22.199 1.00 98.19 272 LEU A C 1
ATOM 2252 O O . LEU A 1 272 ? -5.632 7.760 21.726 1.00 98.19 272 LEU A O 1
ATOM 2256 N N . ASP A 1 273 ? -6.979 9.046 22.973 1.00 97.25 273 ASP A N 1
ATOM 2257 C CA . ASP A 1 273 ? -5.934 10.016 23.301 1.00 97.25 273 ASP A CA 1
ATOM 2258 C C . ASP A 1 273 ? -4.793 9.374 24.088 1.00 97.25 273 ASP A C 1
ATOM 2260 O O . ASP A 1 273 ? -3.626 9.619 23.776 1.00 97.25 273 ASP A O 1
ATOM 2264 N N . ARG A 1 274 ? -5.117 8.507 25.054 1.00 97.88 274 ARG A N 1
ATOM 2265 C CA . ARG A 1 274 ? -4.110 7.730 25.782 1.00 97.88 274 ARG A CA 1
ATOM 2266 C C . ARG A 1 274 ? -3.405 6.730 24.869 1.00 97.88 274 ARG A C 1
ATOM 2268 O O . ARG A 1 274 ? -2.184 6.651 24.910 1.00 97.88 274 ARG A O 1
ATOM 2275 N N . LEU A 1 275 ? -4.155 5.991 24.047 1.00 97.56 275 LEU A N 1
ATOM 2276 C CA . LEU A 1 275 ? -3.595 5.004 23.123 1.00 97.56 275 LEU A CA 1
ATOM 2277 C C . LEU A 1 275 ? -2.587 5.654 22.171 1.00 97.56 275 LEU A C 1
ATOM 2279 O O . LEU A 1 275 ? -1.502 5.119 21.985 1.00 97.56 275 LEU A O 1
ATOM 2283 N N . TYR A 1 276 ? -2.914 6.809 21.593 1.00 98.06 276 TYR A N 1
ATOM 2284 C CA . TYR A 1 276 ? -2.017 7.488 20.658 1.00 98.06 276 TYR A CA 1
ATOM 2285 C C . TYR A 1 276 ? -0.762 8.018 21.335 1.00 98.06 276 TYR A C 1
ATOM 2287 O O . TYR A 1 276 ? 0.313 7.890 20.758 1.00 98.06 276 TYR A O 1
ATOM 2295 N N . SER A 1 277 ? -0.885 8.578 22.544 1.00 97.38 277 SER A N 1
ATOM 2296 C CA . SER A 1 277 ? 0.283 8.971 23.334 1.00 97.38 277 SER A CA 1
ATOM 2297 C C . SER A 1 277 ? 1.186 7.766 23.601 1.00 97.38 277 SER A C 1
ATOM 2299 O O . SER A 1 277 ? 2.347 7.797 23.217 1.00 97.38 277 SER A O 1
ATOM 2301 N N . SER A 1 278 ? 0.639 6.661 24.119 1.00 96.00 278 SER A N 1
ATOM 2302 C CA . SER A 1 278 ? 1.428 5.455 24.399 1.00 96.00 278 SER A CA 1
ATOM 2303 C C . SER A 1 278 ? 2.058 4.837 23.148 1.00 96.00 278 SER A C 1
ATOM 2305 O O . SER A 1 278 ? 3.200 4.401 23.203 1.00 96.00 278 SER A O 1
ATOM 2307 N N . LEU A 1 279 ? 1.348 4.806 22.015 1.00 94.56 279 LEU A N 1
ATOM 2308 C CA . LEU A 1 279 ? 1.902 4.306 20.753 1.00 94.56 279 LEU A CA 1
ATOM 2309 C C . LEU A 1 279 ? 3.036 5.194 20.236 1.00 94.56 279 LEU A C 1
ATOM 2311 O O . LEU A 1 279 ? 4.035 4.673 19.749 1.00 94.56 279 LEU A O 1
ATOM 2315 N N . ALA A 1 280 ? 2.886 6.518 20.317 1.00 94.88 280 ALA A N 1
ATOM 2316 C CA . ALA A 1 280 ? 3.938 7.443 19.912 1.00 94.88 280 ALA A CA 1
ATOM 2317 C C . ALA A 1 280 ? 5.188 7.274 20.786 1.00 94.88 280 ALA A C 1
ATOM 2319 O O . ALA A 1 280 ? 6.282 7.152 20.237 1.00 94.88 280 ALA A O 1
ATOM 2320 N N . ASP A 1 281 ? 5.011 7.207 22.106 1.00 93.19 281 ASP A N 1
ATOM 2321 C CA . ASP A 1 281 ? 6.105 7.042 23.066 1.00 93.19 281 ASP A CA 1
ATOM 2322 C C . ASP A 1 281 ? 6.838 5.707 22.848 1.00 93.19 281 ASP A C 1
ATOM 2324 O O . ASP A 1 281 ? 8.065 5.682 22.768 1.00 93.19 281 ASP A O 1
ATOM 2328 N N . GLU A 1 282 ? 6.100 4.606 22.662 1.00 90.50 282 GLU A N 1
ATOM 2329 C CA . GLU A 1 282 ? 6.676 3.280 22.403 1.00 90.50 282 GLU A CA 1
ATOM 2330 C C . GLU A 1 282 ? 7.480 3.254 21.096 1.00 90.50 282 GLU A C 1
ATOM 2332 O O . GLU A 1 282 ? 8.608 2.767 21.056 1.00 90.50 282 GLU A O 1
ATOM 2337 N N . ILE A 1 283 ? 6.937 3.818 20.011 1.00 89.12 283 ILE A N 1
ATOM 2338 C CA . ILE A 1 283 ? 7.635 3.870 18.718 1.00 89.12 283 ILE A CA 1
ATOM 2339 C C . ILE A 1 283 ? 8.894 4.752 18.803 1.00 89.12 283 ILE A C 1
ATOM 2341 O O . ILE A 1 283 ? 9.889 4.462 18.132 1.00 89.12 283 ILE A O 1
ATOM 2345 N N . GLU A 1 284 ? 8.879 5.822 19.602 1.00 89.62 284 GLU A N 1
ATOM 2346 C CA . GLU A 1 284 ? 10.062 6.659 19.838 1.00 89.62 284 GLU A CA 1
ATOM 2347 C C . GLU A 1 284 ? 11.118 5.957 20.679 1.00 89.62 284 GLU A C 1
ATOM 2349 O O . GLU A 1 284 ? 12.293 6.006 20.313 1.00 89.62 284 GLU A O 1
ATOM 2354 N N . LEU A 1 285 ? 10.714 5.254 21.735 1.00 88.00 285 LEU A N 1
ATOM 2355 C CA . LEU A 1 285 ? 11.614 4.450 22.556 1.00 88.00 285 LEU A CA 1
ATOM 2356 C C . LEU A 1 285 ? 12.285 3.349 21.724 1.00 88.00 285 LEU A C 1
ATOM 2358 O O . LEU A 1 285 ? 13.507 3.200 21.739 1.00 88.00 285 LEU A O 1
ATOM 2362 N N . LEU A 1 286 ? 11.504 2.630 20.915 1.00 82.88 286 LEU A N 1
ATOM 2363 C CA . LEU A 1 286 ? 12.027 1.637 19.973 1.00 82.88 286 LEU A CA 1
ATOM 2364 C C . LEU A 1 286 ? 12.925 2.256 18.899 1.00 82.88 286 LEU A C 1
ATOM 2366 O O . LEU A 1 286 ? 13.728 1.554 18.303 1.00 82.88 286 LEU A O 1
ATOM 2370 N N . LYS A 1 287 ? 12.811 3.552 18.608 1.00 83.38 287 LYS A N 1
ATOM 2371 C CA . LYS A 1 287 ? 13.752 4.240 17.718 1.00 83.38 287 LYS A CA 1
ATOM 2372 C C . LYS A 1 287 ? 15.042 4.627 18.451 1.00 83.38 287 LYS A C 1
ATOM 2374 O O . LYS A 1 287 ? 16.111 4.565 17.844 1.00 83.38 287 LYS A O 1
ATOM 2379 N N . SER A 1 288 ? 14.960 5.044 19.716 1.00 84.06 288 SER A N 1
ATOM 2380 C CA . SER A 1 288 ? 16.113 5.535 20.481 1.00 84.06 288 SER A CA 1
ATOM 2381 C C . SER A 1 288 ? 17.051 4.421 20.935 1.00 84.06 288 SER A C 1
ATOM 2383 O O . SER A 1 288 ? 18.253 4.570 20.734 1.00 84.06 288 SER A O 1
ATOM 2385 N N . LEU A 1 289 ? 16.520 3.290 21.428 1.00 79.12 289 LEU A N 1
ATOM 2386 C CA . LEU A 1 289 ? 17.249 2.097 21.940 1.00 79.12 289 LEU A CA 1
ATOM 2387 C C . LEU A 1 289 ? 18.193 1.409 20.933 1.00 79.12 289 LEU A C 1
ATOM 2389 O O . LEU A 1 289 ? 18.664 0.291 21.097 1.00 79.12 289 LEU A O 1
ATOM 2393 N N . MET A 1 290 ? 18.364 2.037 19.799 1.00 71.56 290 MET A N 1
ATOM 2394 C CA . MET A 1 290 ? 18.324 1.397 18.521 1.00 71.56 290 MET A CA 1
ATOM 2395 C C . MET A 1 290 ? 19.271 2.126 17.597 1.00 71.56 290 MET A C 1
ATOM 2397 O O . MET A 1 290 ? 20.207 1.513 17.097 1.00 71.56 290 MET A O 1
ATOM 2401 N N . ALA A 1 291 ? 19.144 3.451 17.556 1.00 71.44 291 ALA A N 1
ATOM 2402 C CA . ALA A 1 291 ? 20.285 4.310 17.279 1.00 71.44 291 ALA A CA 1
ATOM 2403 C C . ALA A 1 291 ? 21.464 4.020 18.237 1.00 71.44 291 ALA A C 1
ATOM 2405 O O . ALA A 1 291 ? 22.609 4.007 17.807 1.00 71.44 291 ALA A O 1
ATOM 2406 N N . GLU A 1 292 ? 21.197 3.732 19.519 1.00 61.91 292 GLU A N 1
ATOM 2407 C CA . GLU A 1 292 ? 22.237 3.359 20.495 1.00 61.91 292 GLU A CA 1
ATOM 2408 C C . GLU A 1 292 ? 22.982 2.067 20.126 1.00 61.91 292 GLU A C 1
ATOM 2410 O O . GLU A 1 292 ? 24.188 1.973 20.345 1.00 61.91 292 GLU A O 1
ATOM 2415 N N . LYS A 1 293 ? 22.282 1.084 19.544 1.00 58.00 293 LYS A N 1
ATOM 2416 C CA . LYS A 1 293 ? 22.878 -0.196 19.149 1.00 58.00 293 LYS A CA 1
ATOM 2417 C C . LYS A 1 293 ? 23.783 -0.061 17.918 1.00 58.00 293 LYS A C 1
ATOM 2419 O O . LYS A 1 293 ? 24.870 -0.624 17.918 1.00 58.00 293 LYS A O 1
ATOM 2424 N N . GLU A 1 294 ? 23.363 0.713 16.914 1.00 58.25 294 GLU A N 1
ATOM 2425 C CA . GLU A 1 294 ? 24.163 0.975 15.702 1.00 58.25 294 GLU A CA 1
ATOM 2426 C C . GLU A 1 294 ? 25.489 1.680 16.044 1.00 58.25 294 GLU A C 1
ATOM 2428 O O . GLU A 1 294 ? 26.539 1.290 15.544 1.00 58.25 294 GLU A O 1
ATOM 2433 N N . VAL A 1 295 ? 25.468 2.644 16.975 1.00 59.12 295 VAL A N 1
ATOM 2434 C CA . VAL A 1 295 ? 26.682 3.353 17.427 1.00 59.12 295 VAL A CA 1
ATOM 2435 C C . VAL A 1 295 ? 27.661 2.419 18.148 1.00 59.12 295 VAL A C 1
ATOM 2437 O O . VAL A 1 295 ? 28.867 2.552 17.968 1.00 59.12 295 VAL A O 1
ATOM 2440 N N . GLN A 1 296 ? 27.165 1.473 18.953 1.00 52.22 296 GLN A N 1
ATOM 2441 C CA . GLN A 1 296 ? 28.021 0.515 19.665 1.00 52.22 296 GLN A CA 1
ATOM 2442 C C . GLN A 1 296 ? 28.684 -0.496 18.721 1.00 52.22 296 GLN A C 1
ATOM 2444 O O . GLN A 1 296 ? 29.847 -0.843 18.930 1.00 52.22 296 GLN A O 1
ATOM 2449 N N . GLU A 1 297 ? 27.969 -0.951 17.689 1.00 49.56 297 GLU A N 1
ATOM 2450 C CA . GLU A 1 297 ? 28.501 -1.869 16.675 1.00 49.56 297 GLU A CA 1
ATOM 2451 C C . GLU A 1 297 ? 29.560 -1.181 15.791 1.00 49.56 297 GLU A C 1
ATOM 2453 O O . GLU A 1 297 ? 30.619 -1.764 15.577 1.00 49.56 297 GLU A O 1
ATOM 2458 N N . GLU A 1 298 ? 29.357 0.082 15.389 1.00 47.50 298 GLU A N 1
ATOM 2459 C CA . GLU A 1 298 ? 30.372 0.861 14.654 1.00 47.50 298 GLU A CA 1
ATOM 2460 C C . GLU A 1 298 ? 31.652 1.083 15.482 1.00 47.50 298 GLU A C 1
ATOM 2462 O O . GLU A 1 298 ? 32.753 0.909 14.967 1.00 47.50 298 GLU A O 1
ATOM 2467 N N . THR A 1 299 ? 31.542 1.381 16.783 1.00 48.84 299 THR A N 1
ATOM 2468 C CA . THR A 1 299 ? 32.729 1.541 17.647 1.00 48.84 299 THR A CA 1
ATOM 2469 C C . THR A 1 299 ? 33.477 0.237 17.933 1.00 48.84 299 THR A C 1
ATOM 2471 O O . THR A 1 299 ? 34.667 0.282 18.222 1.00 48.84 299 THR A O 1
ATOM 2474 N N . ALA A 1 300 ? 32.808 -0.918 17.863 1.00 47.94 300 ALA A N 1
ATOM 2475 C CA . ALA A 1 300 ? 33.428 -2.223 18.105 1.00 47.94 300 ALA A CA 1
ATOM 2476 C C . ALA A 1 300 ? 34.112 -2.813 16.857 1.00 47.94 300 ALA A C 1
ATOM 2478 O O . ALA A 1 300 ? 34.923 -3.725 16.989 1.00 47.94 300 ALA A O 1
ATOM 2479 N N . GLU A 1 301 ? 33.787 -2.324 15.657 1.00 45.97 301 GLU A N 1
ATOM 2480 C CA . GLU A 1 301 ? 34.466 -2.695 14.405 1.00 45.97 301 GLU A CA 1
ATOM 2481 C C . GLU A 1 301 ? 35.706 -1.823 14.110 1.00 45.97 301 GLU A C 1
ATOM 2483 O O . GLU A 1 301 ? 36.495 -2.156 13.223 1.00 45.97 301 GLU A O 1
ATOM 2488 N N . GLU A 1 302 ? 35.897 -0.727 14.855 1.00 45.31 302 GLU A N 1
ATOM 2489 C CA . GLU A 1 302 ? 37.041 0.192 14.740 1.00 45.31 302 GLU A CA 1
ATOM 2490 C C . GLU A 1 302 ? 38.178 -0.074 15.760 1.00 45.31 302 GLU A C 1
ATOM 2492 O O . GLU A 1 302 ? 39.225 0.577 15.674 1.00 45.31 302 GLU A O 1
ATOM 2497 N N . GLU A 1 303 ? 38.016 -1.043 16.675 1.00 40.25 303 GLU A N 1
ATOM 2498 C CA . GLU A 1 303 ? 39.041 -1.535 17.629 1.00 40.25 303 GLU A CA 1
ATOM 2499 C C . GLU A 1 303 ? 39.624 -2.904 17.229 1.00 40.25 303 GLU A C 1
ATOM 2501 O O . GLU A 1 303 ? 40.860 -3.079 17.376 1.00 40.25 303 GLU A O 1
#

Secondary structure (DSSP, 8-state):
---SSEEEEE-GGGGEETTEESEEBSSGGG--STT--EEEEEE-SSEEEEEESSSS-EEEEEGGGEEEEBS--TT---SB-TTT-EEEE-S--TTHHHHHTTTS-HHHHHH--HHHHHHHHHHHHHH-EEEEEESEE-TTSTT-S-SEEEEEEEE-BTTEEEEES--HHHHHHHHHHHHSHHHHHHHHHH--B-SSS-EE--HHHHT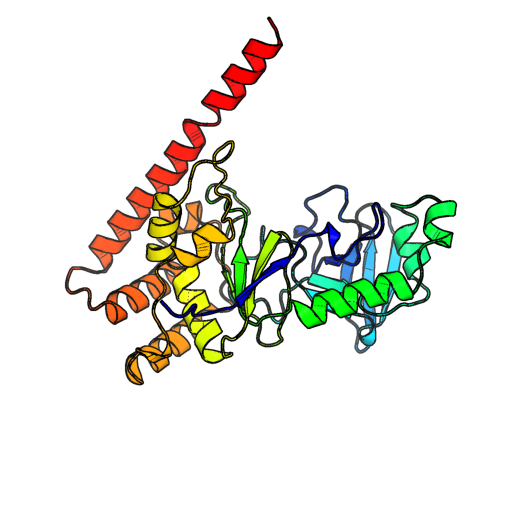T-----GGGS-HHHHHHHHHHHHHHTT-----HHHHHHTT-HHHHHHHHHHHHHTT--S-HHHHHHHHHHHHHHHHHHHHHHHHHHHHHHHHHH--

Radius of gyration: 20.81 Å; chains: 1; bounding box: 64×37×57 Å